Protein 4G9Q (pdb70)

Radius of gyration: 18.49 Å; Cα contacts (8 Å, |Δi|>4): 296; chains: 1; bounding box: 32×48×50 Å

Structure (mmCIF, N/CA/C/O backbone):
data_4G9Q
#
_entry.id   4G9Q
#
_cell.length_a   104.345
_cell.length_b   104.345
_cell.length_c   63.191
_cell.angle_alpha   90.00
_cell.angle_beta   90.00
_cell.angle_gamma   120.00
#
_symmetry.space_group_name_H-M   'H 3'
#
loop_
_entity.id
_entity.type
_entity.pdbx_description
1 polymer '4-carboxymuconolactone decarboxylase'
2 water water
#
loop_
_atom_site.group_PDB
_atom_site.id
_atom_site.type_symbol
_atom_site.label_atom_id
_atom_site.label_alt_id
_atom_site.label_comp_id
_atom_site.label_asym_id
_atom_site.label_entity_id
_atom_site.label_seq_id
_atom_site.pdbx_PDB_ins_code
_atom_site.Cartn_x
_atom_site.Cartn_y
_atom_site.Cartn_z
_atom_site.occupancy
_atom_site.B_iso_or_equiv
_atom_site.auth_seq_id
_atom_site.auth_comp_id
_atom_site.auth_asym_id
_atom_site.auth_atom_id
_atom_site.pdbx_PDB_model_num
ATOM 1 N N . GLN A 1 32 ? 17.677 -21.453 68.333 1.00 33.41 10 GLN A N 1
ATOM 2 C CA . GLN A 1 32 ? 18.556 -20.883 67.265 1.00 33.43 10 GLN A CA 1
ATOM 3 C C . GLN A 1 32 ? 18.478 -19.355 67.218 1.00 33.05 10 GLN A C 1
ATOM 4 O O . GLN A 1 32 ? 19.356 -18.694 66.658 1.00 33.02 10 GLN A O 1
ATOM 10 N N . GLN A 1 33 ? 17.422 -18.808 67.815 1.00 32.66 11 GLN A N 1
ATOM 11 C CA . GLN A 1 33 ? 17.250 -17.365 67.943 1.00 32.39 11 GLN A CA 1
ATOM 12 C C . GLN A 1 33 ? 18.015 -16.849 69.165 1.00 32.17 11 GLN A C 1
ATOM 13 O O . GLN A 1 33 ? 17.867 -17.395 70.264 1.00 32.08 11 GLN A O 1
ATOM 19 N N . PRO A 1 34 ? 18.840 -15.797 68.979 1.00 31.94 12 PRO A N 1
ATOM 20 C CA . PRO A 1 34 ? 19.587 -15.232 70.107 1.00 31.82 12 PRO A CA 1
ATOM 21 C C . PRO A 1 34 ? 18.704 -14.389 71.026 1.00 31.77 12 PRO A C 1
ATOM 22 O O . PRO A 1 34 ? 17.704 -13.826 70.572 1.00 31.46 12 PRO A O 1
ATOM 26 N N . ASN A 1 35 ? 19.082 -14.320 72.304 1.00 31.64 13 ASN A N 1
ATOM 27 C CA . ASN A 1 35 ? 18.405 -13.490 73.314 1.00 31.72 13 ASN A CA 1
ATOM 28 C C . ASN A 1 35 ? 16.881 -13.677 73.375 1.00 31.69 13 ASN A C 1
ATOM 29 O O . ASN A 1 35 ? 16.111 -12.722 73.235 1.00 31.64 13 ASN A O 1
ATOM 34 N N . VAL A 1 36 ? 16.467 -14.922 73.598 1.00 31.73 14 VAL A N 1
ATOM 35 C CA . VAL A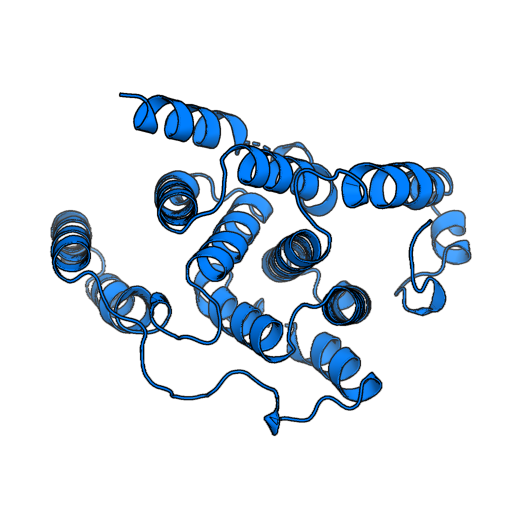 1 36 ? 15.050 -15.290 73.697 1.00 31.81 14 VAL A CA 1
ATOM 36 C C . VAL A 1 36 ? 14.287 -14.464 74.748 1.00 31.67 14 VAL A C 1
ATOM 37 O O . VAL A 1 36 ? 13.134 -14.078 74.525 1.00 31.68 14 VAL A O 1
ATOM 41 N N . GLU A 1 37 ? 14.946 -14.177 75.871 1.00 31.41 15 GLU A N 1
ATOM 42 C CA . GLU A 1 37 ? 14.344 -13.412 76.970 1.00 31.23 15 GLU A CA 1
ATOM 43 C C . GLU A 1 37 ? 14.020 -11.954 76.627 1.00 30.58 15 GLU A C 1
ATOM 44 O O . GLU A 1 37 ? 13.198 -11.326 77.300 1.00 30.68 15 GLU A O 1
ATOM 50 N N . GLY A 1 38 ? 14.664 -11.425 75.587 1.00 29.86 16 GLY A N 1
ATOM 51 C CA . GLY A 1 38 ? 14.455 -10.040 75.159 1.00 28.80 16 GLY A CA 1
ATOM 52 C C . GLY A 1 38 ? 13.258 -9.833 74.245 1.00 28.08 16 GLY A C 1
ATOM 53 O O . GLY A 1 38 ? 12.935 -8.699 73.887 1.00 27.90 16 GLY A O 1
ATOM 54 N N . ARG A 1 39 ? 12.603 -10.930 73.868 1.00 27.26 17 ARG A N 1
ATOM 55 C CA . ARG A 1 39 ? 11.439 -10.890 72.980 1.00 26.37 17 ARG A CA 1
ATOM 56 C C . ARG A 1 39 ? 10.207 -10.324 73.676 1.00 25.75 17 ARG A C 1
ATOM 57 O O . ARG A 1 39 ? 10.030 -10.509 74.884 1.00 25.63 17 ARG A O 1
ATOM 65 N N . ARG A 1 40 ? 9.362 -9.640 72.905 1.00 24.73 18 ARG A N 1
ATOM 66 C CA . ARG A 1 40 ? 8.087 -9.122 73.400 1.00 24.14 18 ARG A CA 1
ATOM 67 C C . ARG A 1 40 ? 7.222 -10.268 73.926 1.00 23.14 18 ARG A C 1
ATOM 68 O O . ARG A 1 40 ? 6.729 -10.217 75.056 1.00 22.92 18 ARG A O 1
ATOM 76 N N . PHE A 1 41 ? 7.052 -11.300 73.098 1.00 21.90 19 PHE A N 1
ATOM 77 C CA . PHE A 1 41 ? 6.333 -12.506 73.496 1.00 20.74 19 PHE A CA 1
ATOM 78 C C . PHE A 1 41 ? 7.288 -13.692 73.587 1.00 20.02 19 PHE A C 1
ATOM 79 O O . PHE A 1 41 ? 8.080 -13.934 72.675 1.00 19.83 19 PHE A O 1
ATOM 87 N N . SER A 1 42 ? 7.201 -14.419 74.697 1.00 19.24 20 SER A N 1
ATOM 88 C CA . SER A 1 42 ? 8.037 -15.588 74.951 1.00 18.56 20 SER A CA 1
ATOM 89 C C . SER A 1 42 ? 7.630 -16.757 74.052 1.00 18.01 20 SER A C 1
ATOM 90 O O . SER A 1 42 ? 6.498 -16.791 73.570 1.00 17.46 20 SER A O 1
ATOM 93 N N . PRO A 1 43 ? 8.549 -17.718 73.825 1.00 17.73 21 PRO A N 1
ATOM 94 C CA . PRO A 1 43 ? 8.180 -18.954 73.131 1.00 17.19 21 PRO A CA 1
ATOM 95 C C . PRO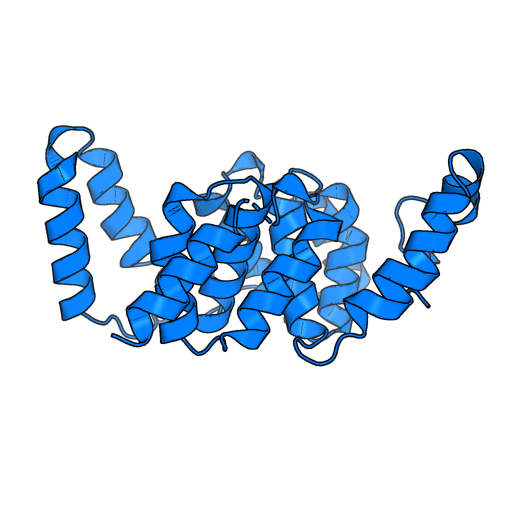 A 1 43 ? 6.925 -19.615 73.713 1.00 16.88 21 PRO A C 1
ATOM 96 O O . PRO A 1 43 ? 6.082 -20.077 72.951 1.00 16.15 21 PRO A O 1
ATOM 100 N N . ASP A 1 44 ? 6.801 -19.639 75.043 1.00 16.47 22 ASP A N 1
ATOM 101 C CA . ASP A 1 44 ? 5.593 -20.151 75.707 1.00 16.18 22 ASP A CA 1
ATOM 102 C C . ASP A 1 44 ? 4.330 -19.423 75.250 1.00 15.04 22 ASP A C 1
ATOM 103 O O . ASP A 1 44 ? 3.304 -20.052 74.977 1.00 14.53 22 ASP A O 1
ATOM 108 N N . GLN A 1 45 ? 4.413 -18.097 75.175 1.00 14.03 23 GLN A N 1
ATOM 109 C CA . GLN A 1 45 ? 3.282 -17.274 74.753 1.00 13.26 23 GLN A CA 1
ATOM 110 C C . GLN A 1 45 ? 2.909 -17.536 73.294 1.00 12.36 23 GLN A C 1
ATOM 111 O O . GLN A 1 45 ? 1.732 -17.667 72.966 1.00 11.80 23 GLN A O 1
ATOM 117 N N . VAL A 1 46 ? 3.913 -17.620 72.424 1.00 11.47 24 VAL A N 1
ATOM 118 C CA . VAL A 1 46 ? 3.658 -17.909 71.009 1.00 10.89 24 VAL A CA 1
ATOM 119 C C . VAL A 1 46 ? 3.020 -19.290 70.866 1.00 10.74 24 VAL A C 1
ATOM 120 O O . VAL A 1 46 ? 2.085 -19.474 70.089 1.00 10.51 24 VAL A O 1
ATOM 124 N N . ARG A 1 47 ? 3.522 -20.250 71.637 1.00 10.84 25 ARG A N 1
ATOM 125 C CA . ARG A 1 47 ? 2.979 -21.609 71.614 1.00 11.24 25 ARG A CA 1
ATOM 126 C C . ARG A 1 47 ? 1.549 -21.706 72.154 1.00 11.07 25 ARG A C 1
ATOM 127 O O . ARG A 1 47 ? 0.851 -22.686 71.880 1.00 11.48 25 ARG A O 1
ATOM 135 N N . SER A 1 48 ? 1.108 -20.698 72.908 1.00 10.75 26 SER A N 1
ATOM 136 C CA . SER A 1 48 ? -0.267 -20.676 73.422 1.00 10.75 26 SER A CA 1
ATOM 137 C C . SER A 1 48 ? -1.285 -20.320 72.337 1.00 10.29 26 SER A C 1
ATOM 138 O O . SER A 1 48 ? -2.495 -20.432 72.547 1.00 10.46 26 SER A O 1
ATOM 141 N N . VAL A 1 49 ? -0.788 -19.894 71.176 1.00 9.88 27 VAL A N 1
ATOM 142 C CA . VAL A 1 49 ? -1.652 -19.488 70.068 1.00 9.67 27 VAL A CA 1
ATOM 143 C C . VAL A 1 49 ? -1.328 -20.256 68.782 1.00 9.38 27 VAL A C 1
ATOM 144 O O . VAL A 1 49 ? -2.231 -20.661 68.048 1.00 9.10 27 VAL A O 1
ATOM 148 N N . ALA A 1 50 ? -0.038 -20.451 68.521 1.00 8.60 28 ALA A N 1
ATOM 149 C CA . ALA A 1 50 ? 0.416 -21.034 67.256 1.00 8.53 28 ALA A CA 1
ATOM 150 C C . ALA A 1 50 ? 1.792 -21.682 67.406 1.00 8.37 28 ALA A C 1
ATOM 151 O O . ALA A 1 50 ? 2.818 -21.078 67.062 1.00 8.38 28 ALA A O 1
ATOM 153 N N . PRO A 1 51 ? 1.828 -22.916 67.939 1.00 8.29 29 PRO A N 1
ATOM 154 C CA . PRO A 1 51 ? 3.118 -23.586 68.121 1.00 8.39 29 PRO A CA 1
ATOM 155 C C . PRO A 1 51 ? 3.884 -23.789 66.809 1.00 8.08 29 PRO A C 1
ATOM 156 O O . PRO A 1 51 ? 5.117 -23.773 66.812 1.00 8.19 29 PRO A O 1
ATOM 160 N N . ALA A 1 52 ? 3.169 -23.945 65.694 1.00 8.17 30 ALA A N 1
ATOM 161 C CA . ALA A 1 52 ? 3.825 -24.062 64.390 1.00 7.86 30 ALA A CA 1
ATOM 162 C C . ALA A 1 52 ? 4.604 -22.794 64.047 1.00 8.02 30 ALA A C 1
ATOM 163 O O . ALA A 1 52 ? 5.684 -22.862 63.460 1.00 8.19 30 ALA A O 1
ATOM 165 N N . LEU A 1 53 ? 4.065 -21.638 64.430 1.00 8.11 31 LEU A N 1
ATOM 166 C CA . LEU A 1 53 ? 4.748 -20.370 64.170 1.00 8.56 31 LEU A CA 1
ATOM 167 C C . LEU A 1 53 ? 6.064 -20.287 64.947 1.00 8.53 31 LEU A C 1
ATOM 168 O O . LEU A 1 53 ? 7.083 -19.846 64.410 1.00 8.71 31 LEU A O 1
ATOM 173 N N . GLU A 1 54 ? 6.040 -20.718 66.207 1.00 8.43 32 GLU A N 1
ATOM 174 C CA . GLU A 1 54 ? 7.258 -20.710 67.023 1.00 8.54 32 GLU A CA 1
ATOM 175 C C . GLU A 1 54 ? 8.328 -21.604 66.417 1.00 8.44 32 GLU A C 1
ATOM 176 O O . GLU A 1 54 ? 9.492 -21.210 66.321 1.00 8.05 32 GLU A O 1
ATOM 182 N N . GLN A 1 55 ? 7.924 -22.801 65.994 1.00 8.87 33 GLN A N 1
ATOM 183 C CA . GLN A 1 55 ? 8.842 -23.735 65.344 1.00 9.14 33 GLN A CA 1
ATOM 184 C C . GLN A 1 5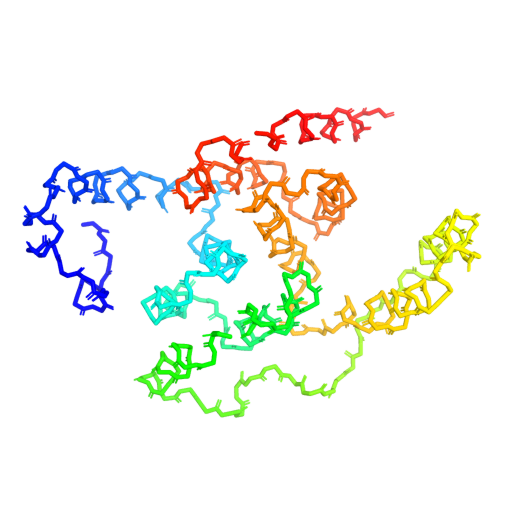5 ? 9.447 -23.135 64.075 1.00 8.78 33 GLN A C 1
ATOM 185 O O . GLN A 1 55 ? 10.665 -23.206 63.863 1.00 8.87 33 GLN A O 1
ATOM 191 N N . TYR A 1 56 ? 8.596 -22.541 63.240 1.00 8.30 34 TYR A N 1
ATOM 192 C CA . TYR A 1 56 ? 9.053 -21.896 62.008 1.00 8.22 34 TYR A CA 1
ATOM 193 C C . TYR A 1 56 ? 10.013 -20.738 62.290 1.00 8.04 34 TYR A C 1
ATOM 194 O O . TYR A 1 56 ? 10.993 -20.546 61.565 1.00 7.94 34 TYR A O 1
ATOM 203 N N . THR A 1 57 ? 9.735 -19.974 63.344 1.00 8.09 35 THR A N 1
ATOM 204 C CA . THR A 1 57 ? 10.607 -18.861 63.734 1.00 8.29 35 THR A CA 1
ATOM 205 C C . THR A 1 57 ? 12.015 -19.381 64.016 1.00 8.72 35 THR A C 1
ATOM 206 O O . THR A 1 57 ? 13.008 -18.856 63.492 1.00 8.33 35 THR A O 1
ATOM 210 N N . GLN A 1 58 ? 12.086 -20.435 64.822 1.00 9.20 36 GLN A N 1
ATOM 211 C CA . GLN A 1 58 ? 13.361 -21.028 65.197 1.00 10.20 36 GLN A CA 1
ATOM 212 C C . GLN A 1 58 ? 14.067 -21.690 64.017 1.00 10.39 36 GLN A C 1
ATOM 213 O O . GLN A 1 58 ? 15.221 -21.372 63.723 1.00 10.74 36 GLN A O 1
ATOM 219 N N . GLN A 1 59 ? 13.369 -22.589 63.329 1.00 10.37 37 GLN A N 1
ATOM 220 C CA . GLN A 1 59 ? 14.008 -23.414 62.307 1.00 10.92 37 GLN A CA 1
ATOM 221 C C . GLN A 1 59 ? 14.207 -22.733 60.957 1.00 10.55 37 GLN A C 1
ATOM 222 O O . GLN A 1 59 ? 15.221 -22.962 60.296 1.00 11.01 37 GLN A O 1
ATOM 228 N N . ARG A 1 60 ? 13.236 -21.923 60.544 1.00 9.83 38 ARG A N 1
ATOM 229 C CA . ARG A 1 60 ? 13.277 -21.287 59.228 1.00 9.33 38 ARG A CA 1
ATOM 230 C C . ARG A 1 60 ? 13.815 -19.864 59.282 1.00 9.23 38 ARG A C 1
ATOM 231 O O . ARG A 1 60 ? 14.798 -19.547 58.613 1.00 9.46 38 ARG A O 1
ATOM 239 N N . LEU A 1 61 ? 13.175 -19.006 60.072 1.00 9.05 39 LEU A N 1
ATOM 240 C CA . LEU A 1 61 ? 13.569 -17.600 60.108 1.00 9.21 39 LEU A CA 1
ATOM 241 C C . LEU A 1 61 ? 14.981 -17.438 60.666 1.00 9.80 39 LEU A C 1
ATOM 242 O O . LEU A 1 61 ? 15.873 -16.933 59.984 1.00 9.81 39 LEU A O 1
ATOM 247 N N . TYR A 1 62 ? 15.193 -17.903 61.891 1.00 10.39 40 TYR A N 1
ATOM 248 C CA . TYR A 1 62 ? 16.507 -17.777 62.502 1.00 11.55 40 TYR A CA 1
ATOM 249 C C . TYR A 1 62 ? 17.499 -18.851 62.075 1.00 11.65 40 TYR A C 1
ATOM 250 O O . TYR A 1 62 ? 18.689 -18.567 61.916 1.00 12.30 40 TYR A O 1
ATOM 259 N N . GLY A 1 63 ? 17.003 -20.065 61.854 1.00 11.65 41 GLY A N 1
ATOM 260 C CA . GLY A 1 63 ? 17.859 -21.208 61.543 1.00 11.87 41 GLY A CA 1
ATOM 261 C C . GLY A 1 63 ? 18.306 -21.287 60.096 1.00 12.00 41 GLY A C 1
ATOM 262 O O . GLY A 1 63 ? 19.296 -21.961 59.779 1.00 12.60 41 GLY A O 1
ATOM 263 N N . ASP A 1 64 ? 17.578 -20.609 59.211 1.00 11.43 42 ASP A N 1
ATOM 264 C CA . ASP A 1 64 ? 17.879 -20.659 57.783 1.00 11.13 42 ASP A CA 1
ATOM 265 C C . ASP A 1 64 ? 18.068 -19.271 57.172 1.00 10.53 42 ASP A C 1
ATOM 266 O O . ASP A 1 64 ? 19.171 -18.935 56.736 1.00 10.03 42 ASP A O 1
ATOM 271 N N . VAL A 1 65 ? 17.010 -18.460 57.147 1.00 9.79 43 VAL A N 1
ATOM 272 C CA . VAL A 1 65 ? 17.077 -17.144 56.490 1.00 9.23 43 VAL A CA 1
ATOM 273 C C . VAL A 1 65 ? 18.229 -16.292 57.032 1.00 9.21 43 VAL A C 1
ATOM 274 O O . VAL A 1 65 ? 19.066 -15.805 56.259 1.00 8.93 43 VAL A O 1
ATOM 278 N N . TRP A 1 66 ? 18.270 -16.131 58.353 1.00 9.04 44 TRP A N 1
ATOM 279 C CA . TRP A 1 66 ? 19.291 -15.310 59.005 1.00 9.31 44 TRP A CA 1
ATOM 280 C C . TRP A 1 66 ? 20.696 -15.881 58.836 1.00 10.01 44 TRP A C 1
ATOM 281 O O . TRP A 1 66 ? 21.679 -15.162 59.010 1.00 10.45 44 TRP A O 1
ATOM 292 N N . GLN A 1 67 ? 20.774 -17.162 58.477 1.00 10.61 45 GLN A N 1
ATOM 293 C CA . GLN A 1 67 ? 22.051 -17.860 58.308 1.00 11.44 45 GLN A CA 1
ATOM 294 C C . GLN A 1 67 ? 22.568 -17.874 56.870 1.00 11.28 45 GLN A C 1
ATOM 295 O O . GLN A 1 67 ? 23.674 -18.371 56.615 1.00 11.03 45 GLN A O 1
ATOM 301 N N . ARG A 1 68 ? 21.784 -17.327 55.936 1.00 10.83 46 ARG A N 1
ATOM 302 C CA . ARG A 1 68 ? 22.185 -17.276 54.529 1.00 11.04 46 ARG A CA 1
ATOM 303 C C . ARG A 1 68 ? 23.372 -16.327 54.372 1.00 11.02 46 ARG A C 1
ATOM 304 O O . ARG A 1 68 ? 23.261 -15.141 54.677 1.00 11.06 46 ARG A O 1
ATOM 312 N N . PRO A 1 69 ? 24.519 -16.857 53.910 1.00 10.93 47 PRO A N 1
ATOM 313 C CA . PRO A 1 69 ? 25.775 -16.101 53.986 1.00 10.77 47 PRO A CA 1
ATOM 314 C C . PRO A 1 69 ? 25.938 -14.961 52.975 1.00 10.24 47 PRO A C 1
ATOM 315 O O . PRO A 1 69 ? 26.856 -14.150 53.129 1.00 10.18 47 PRO A O 1
ATOM 319 N N . GLY A 1 70 ? 25.065 -14.900 51.966 1.00 9.54 48 GLY A N 1
ATOM 320 C CA . GLY A 1 70 ? 25.134 -13.864 50.930 1.00 9.01 48 GLY A CA 1
ATOM 321 C C . GLY A 1 70 ? 24.951 -12.448 51.449 1.00 8.68 48 GLY A C 1
ATOM 322 O O . GLY A 1 70 ? 25.381 -11.482 50.821 1.00 8.78 48 GLY A O 1
ATOM 323 N N . LEU A 1 71 ? 24.299 -12.333 52.598 1.00 7.90 49 LEU A N 1
ATOM 324 C CA . LEU A 1 71 ? 24.109 -11.055 53.264 1.00 7.55 49 LEU A CA 1
ATOM 325 C C . LEU A 1 71 ? 24.385 -11.286 54.740 1.00 7.47 49 LEU A C 1
ATOM 326 O O . LEU A 1 71 ? 23.806 -12.193 55.350 1.00 7.09 49 LEU A O 1
ATOM 331 N N . ASN A 1 72 ? 25.279 -10.482 55.309 1.00 7.45 50 ASN A N 1
ATOM 332 C CA . ASN A 1 72 ? 25.744 -10.721 56.675 1.00 8.04 50 ASN A CA 1
ATOM 333 C C . ASN A 1 72 ? 24.747 -10.255 57.733 1.00 8.07 50 ASN A C 1
ATOM 334 O O . ASN A 1 72 ? 23.759 -9.591 57.404 1.00 8.06 50 ASN A O 1
ATOM 339 N N . ARG A 1 73 ? 24.993 -10.616 58.991 1.00 8.41 51 ARG A N 1
ATOM 340 C CA . ARG A 1 73 ? 24.033 -10.330 60.063 1.00 8.99 51 ARG A CA 1
ATOM 341 C C . ARG A 1 73 ? 23.869 -8.833 60.316 1.00 8.38 51 ARG A C 1
ATOM 342 O O . ARG A 1 73 ? 22.776 -8.375 60.641 1.00 7.85 51 ARG A O 1
ATOM 350 N N . ARG A 1 74 ? 24.963 -8.087 60.176 1.00 8.19 52 ARG A N 1
ATOM 351 C CA . ARG A 1 74 ? 24.940 -6.633 60.326 1.00 7.90 52 ARG A CA 1
ATOM 352 C C . ARG A 1 74 ? 23.972 -6.002 59.321 1.00 7.74 52 ARG A C 1
ATOM 353 O O . ARG A 1 74 ? 23.111 -5.198 59.699 1.00 7.46 52 ARG A O 1
ATOM 361 N N . ASP A 1 75 ? 24.109 -6.375 58.049 1.00 7.26 53 ASP A N 1
ATOM 362 C CA . ASP A 1 75 ? 23.246 -5.831 57.001 1.00 7.45 53 ASP A CA 1
ATOM 363 C C . ASP A 1 75 ? 21.807 -6.294 57.180 1.00 7.01 53 ASP A C 1
ATOM 364 O O . ASP A 1 75 ? 20.881 -5.517 56.968 1.00 6.75 53 ASP A O 1
ATOM 369 N N . ARG A 1 76 ? 21.624 -7.555 57.569 1.00 6.79 54 ARG A N 1
ATOM 370 C CA . ARG A 1 76 ? 20.276 -8.068 57.850 1.00 6.50 54 ARG A CA 1
ATOM 371 C C . ARG A 1 76 ? 19.601 -7.294 58.984 1.00 6.60 54 ARG A C 1
ATOM 372 O O . ARG A 1 76 ? 18.396 -7.038 58.939 1.00 6.68 54 ARG A O 1
ATOM 380 N N . SER A 1 77 ? 20.381 -6.912 59.992 1.00 6.59 55 SER A N 1
ATOM 381 C CA . SER A 1 77 ? 19.850 -6.095 61.083 1.00 6.70 55 SER A CA 1
ATOM 382 C C . SER A 1 77 ? 19.366 -4.725 60.592 1.00 6.70 55 SER A C 1
ATOM 383 O O . SER A 1 77 ? 18.290 -4.275 60.986 1.00 6.42 55 SER A O 1
ATOM 386 N N . LEU A 1 78 ? 20.145 -4.076 59.725 1.00 6.75 56 LEU A N 1
ATOM 387 C CA . LEU A 1 78 ? 19.730 -2.801 59.134 1.00 7.08 56 LEU A CA 1
ATOM 388 C C . LEU A 1 78 ? 18.448 -2.941 58.316 1.00 6.98 56 LEU A C 1
ATOM 389 O O . LEU A 1 78 ? 17.544 -2.111 58.421 1.00 7.30 56 LEU A O 1
ATOM 394 N N . VAL A 1 79 ? 18.379 -3.997 57.508 1.00 6.31 57 VAL A N 1
ATOM 395 C CA . VAL A 1 79 ? 17.196 -4.289 56.692 1.00 6.13 57 VAL A CA 1
ATOM 396 C C . VAL A 1 79 ? 15.963 -4.526 57.569 1.00 6.25 57 VAL A C 1
ATOM 397 O O . VAL A 1 79 ? 14.866 -4.035 57.271 1.00 6.33 57 VAL A O 1
ATOM 401 N N . THR A 1 80 ? 16.158 -5.273 58.651 1.00 5.72 58 THR A N 1
ATOM 402 C CA . THR A 1 80 ? 15.065 -5.619 59.560 1.00 6.05 58 THR A CA 1
ATOM 403 C C . THR A 1 80 ? 14.555 -4.382 60.304 1.00 6.03 58 THR A C 1
ATOM 404 O O . THR A 1 80 ? 13.342 -4.159 60.383 1.00 5.70 58 THR A O 1
ATOM 408 N N . ILE A 1 81 ? 15.478 -3.575 60.832 1.00 6.31 59 ILE A N 1
ATOM 409 C CA . ILE A 1 81 ? 15.085 -2.332 61.504 1.00 6.57 59 ILE A CA 1
ATOM 410 C C . ILE A 1 81 ? 14.286 -1.434 60.554 1.00 6.50 59 ILE A C 1
ATOM 411 O O . ILE A 1 81 ? 13.222 -0.917 60.922 1.00 6.16 59 ILE A O 1
ATOM 416 N N . ALA A 1 82 ? 14.780 -1.276 59.329 1.00 6.19 60 ALA A N 1
ATOM 417 C CA . ALA A 1 82 ? 14.089 -0.453 58.331 1.00 5.97 60 ALA A CA 1
ATOM 418 C C . ALA A 1 82 ? 12.672 -0.971 58.065 1.00 5.85 60 ALA A C 1
ATOM 419 O O . ALA A 1 82 ? 11.716 -0.188 58.025 1.00 6.29 60 ALA A O 1
ATOM 421 N N . ALA A 1 83 ? 12.531 -2.291 57.923 1.00 5.84 61 ALA A N 1
ATOM 422 C CA . ALA A 1 83 ? 11.218 -2.909 57.698 1.00 5.92 61 ALA A CA 1
ATOM 423 C C . ALA A 1 83 ? 10.244 -2.653 58.855 1.00 6.14 61 ALA A C 1
ATOM 424 O O . ALA A 1 83 ? 9.083 -2.268 58.633 1.00 6.06 61 ALA A O 1
ATOM 426 N N . LEU A 1 84 ? 10.720 -2.860 60.084 1.00 6.11 62 LEU A N 1
ATOM 427 C CA . LEU A 1 84 ? 9.893 -2.670 61.281 1.00 6.49 62 LEU A CA 1
ATOM 428 C C . LEU A 1 84 ? 9.451 -1.223 61.430 1.00 6.45 62 LEU A C 1
ATOM 429 O O . LEU A 1 84 ? 8.299 -0.957 61.774 1.00 6.62 62 LEU A O 1
ATOM 434 N N . ILE A 1 85 ? 10.364 -0.289 61.164 1.00 6.15 63 ILE A N 1
ATOM 435 C CA . ILE A 1 85 ? 10.024 1.137 61.198 1.00 6.12 63 ILE A CA 1
ATOM 436 C C . ILE A 1 85 ? 8.963 1.462 60.146 1.00 6.29 63 ILE A C 1
ATOM 437 O O . ILE A 1 85 ? 7.921 2.037 60.473 1.00 5.65 63 ILE A O 1
ATOM 442 N N . ALA A 1 86 ? 9.225 1.071 58.898 1.00 6.22 64 ALA A N 1
ATOM 443 C CA . ALA A 1 86 ? 8.330 1.392 57.781 1.00 6.92 64 ALA A CA 1
ATOM 444 C C . ALA A 1 86 ? 6.923 0.815 57.964 1.00 7.49 64 ALA A C 1
ATOM 445 O O . ALA A 1 86 ? 5.928 1.443 57.578 1.00 7.88 64 ALA A O 1
ATOM 447 N N . ARG A 1 87 ? 6.847 -0.369 58.566 1.00 8.10 65 ARG A N 1
ATOM 448 C CA . ARG A 1 87 ? 5.581 -1.096 58.697 1.00 9.03 65 ARG A CA 1
ATOM 449 C C . ARG A 1 87 ? 4.829 -0.820 59.996 1.00 9.50 65 ARG A C 1
ATOM 450 O O . ARG A 1 87 ? 3.804 -1.453 60.272 1.00 10.27 65 ARG A O 1
ATOM 458 N N . GLY A 1 88 ? 5.333 0.125 60.784 1.00 9.82 66 GLY A N 1
ATOM 459 C CA . GLY A 1 88 ? 4.689 0.501 62.045 1.00 10.52 66 GLY A CA 1
ATOM 460 C C . GLY A 1 88 ? 4.683 -0.631 63.055 1.00 10.66 66 GLY A C 1
ATOM 461 O O . GLY A 1 88 ? 3.694 -0.848 63.759 1.00 10.96 66 GLY A O 1
ATOM 462 N N . GLU A 1 89 ? 5.793 -1.354 63.116 1.00 10.73 67 GLU A N 1
ATOM 463 C CA . GLU A 1 89 ? 5.959 -2.441 64.067 1.00 11.63 67 GLU A CA 1
ATOM 464 C C . GLU A 1 89 ? 7.044 -2.067 65.077 1.00 12.33 67 GLU A C 1
ATOM 465 O O . GLU A 1 89 ? 7.864 -2.895 65.472 1.00 12.70 67 GLU A O 1
ATOM 471 N N . ALA A 1 90 ? 7.023 -0.8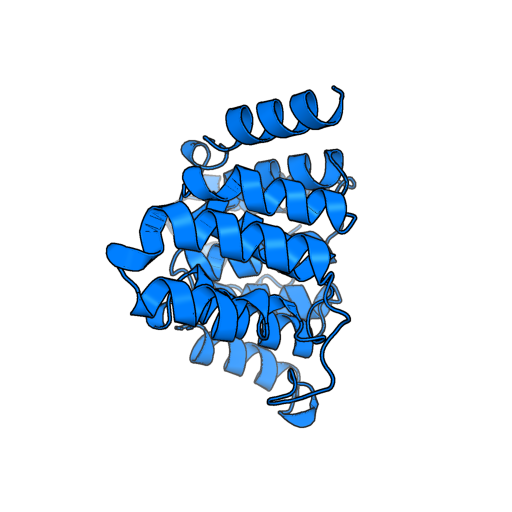06 65.500 1.00 13.17 68 ALA A N 1
ATOM 472 C CA . ALA A 1 90 ? 8.028 -0.271 66.425 1.00 14.05 68 ALA A CA 1
ATOM 473 C C . ALA A 1 90 ? 8.237 -1.044 67.740 1.00 14.58 68 ALA A C 1
ATOM 474 O O . ALA A 1 90 ? 9.366 -1.105 68.208 1.00 14.87 68 ALA A O 1
ATOM 476 N N . PRO A 1 91 ? 7.173 -1.637 68.334 1.00 15.07 69 PRO A N 1
ATOM 477 C CA . PRO A 1 91 ? 7.389 -2.417 69.569 1.00 15.29 69 PRO A CA 1
ATOM 478 C C . PRO A 1 91 ? 8.457 -3.513 69.470 1.00 15.15 69 PRO A C 1
ATOM 479 O O . PRO A 1 91 ? 9.190 -3.746 70.443 1.00 16.00 69 PRO A O 1
ATOM 483 N N . ALA A 1 92 ? 8.539 -4.166 68.311 1.00 14.25 70 ALA A N 1
ATOM 484 C CA . ALA A 1 92 ? 9.530 -5.215 68.050 1.00 13.59 70 ALA A CA 1
ATOM 485 C C . ALA A 1 92 ? 10.966 -4.681 68.059 1.00 13.15 70 ALA A C 1
ATOM 486 O O . ALA A 1 92 ? 11.925 -5.456 68.129 1.00 12.52 70 ALA A O 1
ATOM 488 N N . LEU A 1 93 ? 11.099 -3.355 67.989 1.00 12.77 71 LEU A N 1
ATOM 489 C CA . LEU A 1 93 ? 12.394 -2.694 67.871 1.00 12.86 71 LEU A CA 1
ATOM 490 C C . LEU A 1 93 ? 13.287 -2.811 69.092 1.00 12.36 71 LEU A C 1
ATOM 491 O O . LEU A 1 93 ? 14.499 -2.770 68.956 1.00 12.87 71 LEU A O 1
ATOM 496 N N . THR A 1 94 ? 12.706 -2.936 70.280 1.00 12.13 72 THR A N 1
ATOM 497 C CA . THR A 1 94 ? 13.527 -3.098 71.479 1.00 12.06 72 THR A CA 1
ATOM 498 C C . THR A 1 94 ? 14.422 -4.329 71.307 1.00 11.87 72 THR A C 1
ATOM 499 O O . THR A 1 94 ? 15.643 -4.254 71.492 1.00 12.63 72 THR A O 1
ATOM 503 N N . TYR A 1 95 ? 13.816 -5.445 70.916 1.00 10.83 73 TYR A N 1
ATOM 504 C CA . TYR A 1 95 ? 14.564 -6.664 70.653 1.00 10.30 73 TYR A CA 1
ATOM 505 C C . TYR A 1 95 ? 15.472 -6.508 69.434 1.00 9.91 73 TYR A C 1
ATOM 506 O O . TYR A 1 95 ? 16.663 -6.820 69.496 1.00 9.43 73 TYR A O 1
ATOM 515 N N . TYR A 1 96 ? 14.914 -6.013 68.330 1.00 9.53 74 TYR A N 1
ATOM 516 C CA . TYR A 1 96 ? 15.670 -5.973 67.080 1.00 9.19 74 TYR A CA 1
ATOM 517 C C . TYR A 1 96 ? 16.789 -4.938 67.044 1.00 9.15 74 TYR A C 1
ATOM 518 O O . TYR A 1 96 ? 17.813 -5.169 66.405 1.00 8.98 74 TYR A O 1
ATOM 527 N N . ALA A 1 97 ? 16.608 -3.821 67.749 1.00 9.34 75 ALA A N 1
ATOM 528 C CA . ALA A 1 97 ? 17.675 -2.821 67.864 1.00 9.42 75 ALA A CA 1
ATOM 529 C C . ALA A 1 97 ? 18.811 -3.354 68.726 1.00 9.58 75 ALA A C 1
ATOM 530 O O . ALA A 1 97 ? 19.980 -3.141 68.409 1.00 9.27 75 ALA A O 1
ATOM 532 N N . ASP A 1 98 ? 18.467 -4.063 69.803 1.00 9.63 76 ASP A N 1
ATOM 533 C CA . ASP A 1 98 ? 19.474 -4.715 70.640 1.00 10.11 76 ASP A CA 1
ATOM 534 C C . ASP A 1 98 ? 20.278 -5.718 69.814 1.00 10.01 76 ASP A C 1
ATOM 535 O O . ASP A 1 98 ? 21.506 -5.743 69.879 1.00 9.89 76 ASP A O 1
ATOM 540 N N . GLN A 1 99 ? 19.574 -6.541 69.039 1.00 10.26 77 GLN A N 1
ATOM 541 C CA . GLN A 1 99 ? 20.227 -7.515 68.168 1.00 10.57 77 GLN A CA 1
ATOM 542 C C . GLN A 1 99 ? 21.124 -6.831 67.147 1.00 10.11 77 GLN A C 1
ATOM 543 O O . GLN A 1 99 ? 22.212 -7.322 66.850 1.00 10.49 77 GLN A O 1
ATOM 549 N N . ALA A 1 100 ? 20.672 -5.696 66.611 1.00 9.95 78 ALA A N 1
ATOM 550 C CA . ALA A 1 100 ? 21.472 -4.948 65.639 1.00 9.48 78 ALA A CA 1
ATOM 551 C C . ALA A 1 100 ? 22.804 -4.505 66.244 1.00 9.44 78 ALA A C 1
ATOM 552 O O . ALA A 1 100 ? 23.860 -4.650 65.624 1.00 9.41 78 ALA A O 1
ATOM 554 N N . LEU A 1 101 ? 22.742 -3.979 67.465 1.00 9.76 79 LEU A N 1
ATOM 555 C CA . LEU A 1 101 ? 23.940 -3.561 68.194 1.00 10.23 79 LEU A CA 1
ATOM 556 C C . LEU A 1 101 ? 24.886 -4.742 68.423 1.00 10.75 79 LEU A C 1
ATOM 557 O O . LEU A 1 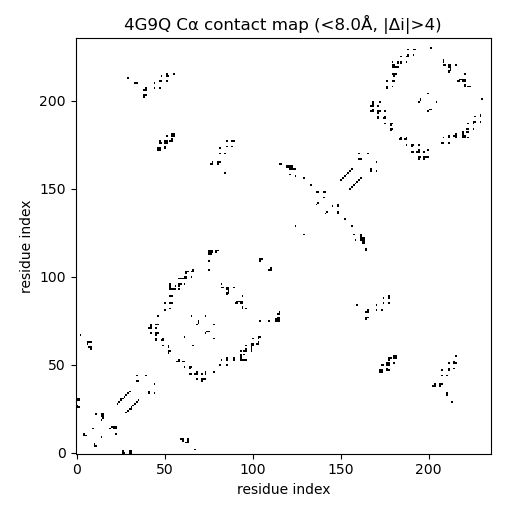101 ? 26.097 -4.625 68.217 1.00 10.60 79 LEU A O 1
ATOM 562 N N . GLU A 1 102 ? 24.321 -5.881 68.823 1.00 11.35 80 GLU A N 1
ATOM 563 C CA . GLU A 1 102 ? 25.091 -7.122 68.977 1.00 12.42 80 GLU A CA 1
ATOM 564 C C . GLU A 1 102 ? 25.738 -7.545 67.648 1.00 12.44 80 GLU A C 1
ATOM 565 O O . GLU A 1 102 ? 26.874 -8.031 67.627 1.00 12.36 80 GLU A O 1
ATOM 571 N N . ASN A 1 103 ? 25.018 -7.325 66.546 1.00 12.15 81 ASN A N 1
ATOM 572 C CA . ASN A 1 103 ? 25.498 -7.666 65.205 1.00 12.25 81 ASN A CA 1
ATOM 573 C C . ASN A 1 103 ? 26.474 -6.659 64.591 1.00 12.01 81 ASN A C 1
ATOM 574 O O . ASN A 1 103 ? 26.950 -6.852 63.466 1.00 12.29 81 ASN A O 1
ATOM 579 N N . GLY A 1 104 ? 26.759 -5.589 65.324 1.00 11.65 82 GLY A N 1
ATOM 580 C CA . GLY A 1 104 ? 27.787 -4.638 64.919 1.00 11.42 82 GLY A CA 1
ATOM 581 C C . GLY A 1 104 ? 27.296 -3.392 64.210 1.00 10.74 82 GLY A C 1
ATOM 582 O O . GLY A 1 104 ? 28.104 -2.624 63.685 1.00 10.70 82 GLY A O 1
ATOM 583 N N . VAL A 1 105 ? 25.979 -3.192 64.178 1.00 10.08 83 VAL A N 1
ATOM 584 C CA . VAL A 1 105 ? 25.422 -1.910 63.741 1.00 9.23 83 VAL A CA 1
ATOM 585 C C . VAL A 1 105 ? 25.739 -0.897 64.840 1.00 9.18 83 VAL A C 1
ATOM 586 O O . VAL A 1 105 ? 25.511 -1.167 66.022 1.00 9.00 83 VAL A O 1
ATOM 590 N N . LYS A 1 106 ? 26.294 0.248 64.451 1.00 8.74 84 LYS A N 1
ATOM 591 C CA . LYS A 1 106 ? 26.646 1.294 65.409 1.00 8.61 84 LYS A CA 1
ATOM 592 C C . LYS A 1 106 ? 25.396 2.014 65.908 1.00 7.99 84 LYS A C 1
ATOM 593 O O . LYS A 1 106 ? 24.434 2.169 65.151 1.00 7.67 84 LYS A O 1
ATOM 599 N N . PRO A 1 107 ? 25.406 2.473 67.177 1.00 7.73 85 PRO A N 1
ATOM 600 C CA . PRO A 1 107 ? 24.301 3.307 67.654 1.00 7.44 85 PRO A CA 1
ATOM 601 C C . PRO A 1 107 ? 24.003 4.474 66.705 1.00 7.22 85 PRO A C 1
ATOM 602 O O . PRO A 1 107 ? 22.833 4.789 66.460 1.00 7.02 85 PRO A O 1
ATOM 606 N N . SER A 1 108 ? 25.054 5.084 66.160 1.00 7.08 86 SER A N 1
ATOM 607 C CA . SER A 1 108 ? 24.904 6.233 65.261 1.00 7.14 86 SER A CA 1
ATOM 608 C C . SER A 1 108 ? 24.187 5.850 63.964 1.00 7.03 86 SER A C 1
ATOM 609 O O . SER A 1 108 ? 23.471 6.667 63.381 1.00 7.26 86 SER A O 1
ATOM 612 N N . GLU A 1 109 ? 24.377 4.607 63.526 1.00 6.61 87 GLU A N 1
ATOM 613 C CA . GLU A 1 109 ? 23.723 4.100 62.313 1.00 6.98 87 GLU A CA 1
ATOM 614 C C . GLU A 1 109 ? 22.226 3.847 62.540 1.00 6.49 87 GLU A C 1
ATOM 615 O O . GLU A 1 109 ? 21.401 4.137 61.668 1.00 6.52 87 GLU A O 1
ATOM 621 N N . ILE A 1 110 ? 21.882 3.331 63.719 1.00 6.55 88 ILE A N 1
ATOM 622 C CA . ILE A 1 110 ? 20.480 3.162 64.108 1.00 6.33 88 ILE A CA 1
ATOM 623 C C . ILE A 1 110 ? 19.829 4.539 64.221 1.00 6.56 88 ILE A C 1
ATOM 624 O O . ILE A 1 110 ? 18.746 4.768 63.682 1.00 5.88 88 ILE A O 1
ATOM 629 N N . SER A 1 111 ? 20.516 5.449 64.909 1.00 6.34 89 SER A N 1
ATOM 630 C CA . SER A 1 111 ? 20.086 6.837 65.044 1.00 6.64 89 SER A CA 1
ATOM 631 C C . SER A 1 111 ? 19.783 7.457 63.680 1.00 6.50 89 SER A C 1
ATOM 632 O O . SER A 1 111 ? 18.719 8.074 63.478 1.00 6.64 89 SER A O 1
ATOM 635 N N . GLU A 1 112 ? 20.708 7.278 62.738 1.00 5.98 90 GLU A N 1
ATOM 636 C CA . GLU A 1 112 ? 20.557 7.867 61.406 1.00 6.13 90 GLU A CA 1
ATOM 637 C C . GLU A 1 112 ? 19.462 7.190 60.583 1.00 5.99 90 GLU A C 1
ATOM 638 O O . GLU A 1 112 ? 18.796 7.846 59.782 1.00 5.86 90 GLU A O 1
ATOM 644 N N . THR A 1 113 ? 19.260 5.889 60.794 1.00 5.73 91 THR A N 1
ATOM 645 C CA . THR A 1 113 ? 18.195 5.168 60.088 1.00 5.81 91 THR A CA 1
ATOM 646 C C . THR A 1 113 ? 16.827 5.749 60.446 1.00 5.94 91 THR A C 1
ATOM 647 O O . THR A 1 113 ? 15.976 5.954 59.572 1.00 5.96 91 THR A O 1
ATOM 651 N N . ILE A 1 114 ? 16.638 6.023 61.730 1.00 5.91 92 ILE A N 1
ATOM 652 C CA . ILE A 1 114 ? 15.411 6.644 62.228 1.00 5.99 92 ILE A CA 1
ATOM 653 C C . ILE A 1 114 ? 15.182 8.011 61.564 1.00 5.95 92 ILE A C 1
ATOM 654 O O . ILE A 1 114 ? 14.097 8.283 61.055 1.00 5.28 92 ILE A O 1
ATOM 659 N N . THR A 1 115 ? 16.216 8.850 61.538 1.00 5.85 93 THR A N 1
ATOM 660 C CA . THR A 1 115 ? 16.101 10.171 60.919 1.00 6.26 93 THR A CA 1
ATOM 661 C C . THR A 1 115 ? 15.813 10.079 59.424 1.00 5.95 93 THR A C 1
ATOM 662 O O . THR A 1 115 ? 14.972 10.817 58.896 1.00 6.31 93 THR A O 1
ATOM 666 N N . HIS A 1 116 ? 16.513 9.171 58.748 1.00 5.52 94 HIS A N 1
ATOM 667 C CA . HIS A 1 116 ? 16.317 8.961 57.328 1.00 5.23 94 HIS A CA 1
ATOM 668 C C . HIS A 1 116 ? 14.883 8.539 57.028 1.00 5.27 94 HIS A C 1
ATOM 669 O O . HIS A 1 116 ? 14.261 9.044 56.092 1.00 5.16 94 HIS A O 1
ATOM 676 N N . LEU A 1 117 ? 14.361 7.622 57.837 1.00 5.41 95 LEU A N 1
ATOM 677 C CA . LEU A 1 117 ? 13.018 7.107 57.602 1.00 5.56 95 LEU A CA 1
ATOM 678 C C . LEU A 1 117 ? 11.898 8.043 58.051 1.00 6.07 95 LEU A C 1
ATOM 679 O O . LEU A 1 117 ? 10.750 7.838 57.666 1.00 6.42 95 LEU A O 1
ATOM 684 N N . ALA A 1 118 ? 12.226 9.080 58.828 1.00 6.18 96 ALA A N 1
ATOM 685 C CA . ALA A 1 118 ? 11.263 10.164 59.074 1.00 6.37 96 ALA A CA 1
ATOM 686 C C . ALA A 1 118 ? 10.830 10.757 57.734 1.00 6.66 96 ALA A C 1
ATOM 687 O O . ALA A 1 118 ? 9.645 11.032 57.509 1.00 6.55 96 ALA A O 1
ATOM 689 N N . TYR A 1 119 ? 11.797 10.917 56.833 1.00 6.38 97 TYR A N 1
ATOM 690 C CA . TYR A 1 119 ? 11.525 11.461 55.508 1.00 6.67 97 TYR A CA 1
ATOM 691 C C . TYR A 1 119 ? 10.932 10.427 54.558 1.00 6.62 97 TYR A C 1
ATOM 692 O O . TYR A 1 119 ? 10.023 10.742 53.798 1.00 6.87 97 TYR A O 1
ATOM 701 N N . TYR A 1 120 ? 11.442 9.197 54.599 1.00 6.95 98 TYR A N 1
ATOM 702 C CA . TYR A 1 120 ? 11.040 8.188 53.611 1.00 7.49 98 TYR A CA 1
ATOM 703 C C . TYR A 1 120 ? 9.839 7.336 53.994 1.00 7.93 98 TYR A C 1
ATOM 704 O O . TYR A 1 120 ? 9.102 6.872 53.110 1.00 8.71 98 TYR A O 1
ATOM 713 N N . SER A 1 121 ? 9.637 7.129 55.292 1.00 7.93 99 SER A N 1
ATOM 714 C CA . SER A 1 121 ? 8.479 6.378 55.776 1.00 8.35 99 SER A CA 1
ATOM 715 C C . SER A 1 121 ? 7.422 7.307 56.365 1.00 8.75 99 SER A C 1
ATOM 716 O O . SER A 1 121 ? 6.225 7.009 56.316 1.00 10.67 99 SER A O 1
ATOM 719 N N . GLY A 1 122 ? 7.857 8.437 56.906 1.00 8.14 100 GLY A N 1
ATOM 720 C CA . GLY A 1 122 ? 6.924 9.407 57.485 1.00 7.26 100 GLY A CA 1
ATOM 721 C C . GLY A 1 122 ? 7.283 9.725 58.919 1.00 6.84 100 GLY A C 1
ATOM 722 O O . GLY A 1 122 ? 7.820 8.877 59.634 1.00 6.27 100 GLY A O 1
ATOM 723 N N . TRP A 1 123 ? 6.979 10.950 59.341 1.00 6.71 101 TRP A N 1
ATOM 724 C CA . TRP A 1 123 ? 7.421 11.447 60.639 1.00 6.60 101 TRP A CA 1
ATOM 725 C C . TRP A 1 123 ? 6.919 10.587 61.791 1.00 6.71 101 TRP A C 1
ATOM 726 O O . TRP A 1 123 ? 7.669 10.294 62.722 1.00 6.57 101 TRP A O 1
ATOM 737 N N . GLY A 1 124 ? 5.656 10.169 61.710 1.00 6.51 102 GLY A N 1
ATOM 738 C CA . GLY A 1 124 ? 5.029 9.364 62.759 1.00 7.06 102 GLY A CA 1
ATOM 739 C C . GLY A 1 124 ? 5.654 7.991 62.925 1.00 6.95 102 GLY A C 1
ATOM 740 O O . GLY A 1 124 ? 5.758 7.477 64.047 1.00 7.19 102 GLY A O 1
ATOM 741 N N . LYS A 1 125 ? 6.073 7.399 61.809 1.00 6.94 103 LYS A N 1
ATOM 742 C CA . LYS A 1 125 ? 6.764 6.107 61.825 1.00 7.14 103 LYS A CA 1
ATOM 743 C C . LYS A 1 125 ? 8.118 6.216 62.531 1.00 7.18 103 LYS A C 1
ATOM 744 O O . LYS A 1 125 ? 8.498 5.332 63.307 1.00 7.31 103 LYS A O 1
ATOM 750 N N . ALA A 1 126 ? 8.838 7.304 62.273 1.00 6.97 104 ALA A N 1
ATOM 751 C CA . ALA A 1 126 ? 10.105 7.548 62.961 1.00 7.36 104 ALA A CA 1
ATOM 752 C C . ALA A 1 126 ? 9.876 7.840 64.438 1.00 7.80 104 ALA A C 1
ATOM 753 O O . ALA A 1 126 ? 10.585 7.319 65.299 1.00 7.72 104 ALA A O 1
ATOM 763 N N . ALA A 1 128 ? 7.535 6.874 66.389 1.00 8.72 106 ALA A N 1
ATOM 764 C CA . ALA A 1 128 ? 7.121 5.670 67.101 1.00 8.66 106 ALA A CA 1
ATOM 765 C C . ALA A 1 128 ? 8.301 4.852 67.628 1.00 8.68 106 ALA A C 1
ATOM 766 O O . ALA A 1 128 ? 8.151 4.088 68.584 1.00 8.89 106 ALA A O 1
ATOM 768 N N . THR A 1 129 ? 9.473 5.024 67.016 1.00 8.32 107 THR A N 1
ATOM 769 C CA . THR A 1 129 ? 10.672 4.276 67.405 1.00 8.30 107 THR A CA 1
ATOM 770 C C . THR A 1 129 ? 11.306 4.771 68.706 1.00 8.52 107 THR A C 1
ATOM 771 O O . THR A 1 129 ? 12.102 4.055 69.321 1.00 8.01 107 THR A O 1
ATOM 775 N N . VAL A 1 130 ? 10.965 5.994 69.113 1.00 8.58 108 VAL A N 1
ATOM 776 C CA . VAL A 1 130 ? 11.663 6.655 70.214 1.00 9.46 108 VAL A CA 1
ATOM 777 C C . VAL A 1 130 ? 11.621 5.847 71.514 1.00 9.45 108 VAL A C 1
ATOM 778 O O . VAL A 1 130 ? 12.663 5.578 72.103 1.00 10.00 108 VAL A O 1
ATOM 782 N N . GLY A 1 131 ? 10.431 5.432 71.937 1.00 9.83 109 GLY A N 1
ATOM 783 C CA . GLY A 1 131 ? 10.286 4.609 73.145 1.00 10.26 109 GLY A CA 1
ATOM 784 C C . GLY A 1 131 ? 11.051 3.293 73.102 1.00 10.41 109 GLY A C 1
ATOM 785 O O . GLY A 1 131 ? 11.898 3.045 73.970 1.00 10.54 109 GLY A O 1
ATOM 786 N N . PRO A 1 132 ? 10.756 2.436 72.103 1.00 10.39 110 PRO A N 1
ATOM 787 C CA . PRO A 1 132 ? 11.427 1.138 71.981 1.00 10.33 110 PRO A CA 1
ATOM 788 C C . PRO A 1 132 ? 12.953 1.219 71.821 1.00 10.22 110 PRO A C 1
ATOM 789 O O . PRO A 1 132 ? 13.677 0.461 72.475 1.00 10.36 110 PRO A O 1
ATOM 793 N N . VAL A 1 133 ? 13.439 2.127 70.978 1.00 10.35 111 VAL A N 1
ATOM 794 C CA . VAL A 1 133 ? 14.885 2.232 70.747 1.00 10.52 111 VAL A CA 1
ATOM 795 C C . VAL A 1 133 ? 15.611 2.870 71.942 1.00 10.90 111 VAL A C 1
ATOM 796 O O . VAL A 1 133 ? 16.726 2.465 72.270 1.00 11.17 111 VAL A O 1
ATOM 800 N N . SER A 1 134 ? 14.981 3.847 72.594 1.00 11.31 112 SER A N 1
ATOM 801 C CA . SER A 1 134 ? 15.567 4.447 73.804 1.00 12.23 112 SER A CA 1
ATOM 802 C C . SER A 1 134 ? 15.763 3.399 74.894 1.00 12.63 112 SER A C 1
ATOM 803 O O . SER A 1 134 ? 16.763 3.424 75.608 1.00 12.55 112 SER A O 1
ATOM 806 N N . GLU A 1 135 ? 14.811 2.473 75.003 1.00 13.28 113 GLU A N 1
ATOM 807 C CA . GLU A 1 135 ? 14.919 1.372 75.960 1.00 14.21 113 GLU A CA 1
ATOM 808 C C . GLU A 1 135 ? 16.102 0.460 75.616 1.00 13.86 113 GLU A C 1
ATOM 809 O O . GLU A 1 135 ? 16.881 0.083 76.498 1.00 13.97 113 GLU A O 1
ATOM 815 N N . ALA A 1 136 ? 16.237 0.125 74.333 1.00 13.29 114 ALA A N 1
ATOM 816 C CA . ALA A 1 136 ? 17.350 -0.693 73.857 1.00 13.09 114 ALA A CA 1
ATOM 817 C C . ALA A 1 136 ? 18.691 -0.025 74.159 1.00 12.99 114 ALA A C 1
ATOM 818 O O . ALA A 1 136 ? 19.623 -0.685 74.632 1.00 12.88 114 ALA A O 1
ATOM 820 N N . PHE A 1 137 ? 18.774 1.282 73.903 1.00 12.85 115 PHE A N 1
ATOM 821 C CA . PHE A 1 137 ? 19.986 2.056 74.175 1.00 12.95 115 PHE A CA 1
ATOM 822 C C . PHE A 1 137 ? 20.296 2.139 75.668 1.00 13.66 115 PHE A C 1
ATOM 823 O O . PHE A 1 137 ? 21.449 1.975 76.073 1.00 13.69 115 PHE A O 1
ATOM 831 N N . ALA A 1 138 ? 19.270 2.399 76.476 1.00 14.44 116 ALA A N 1
ATOM 832 C CA . ALA A 1 138 ? 19.440 2.514 77.932 1.00 15.51 116 ALA A CA 1
ATOM 833 C C . ALA A 1 138 ? 20.006 1.236 78.553 1.00 16.22 116 ALA A C 1
ATOM 834 O O . ALA A 1 138 ? 20.906 1.302 79.389 1.00 16.23 116 ALA A O 1
ATOM 836 N N . LYS A 1 139 ? 19.492 0.083 78.123 1.00 17.25 117 LYS A N 1
ATOM 837 C CA . LYS A 1 139 ? 19.944 -1.218 78.631 1.00 18.25 117 LYS A CA 1
ATOM 838 C C . LYS A 1 139 ? 21.421 -1.486 78.328 1.00 18.40 117 LYS A C 1
ATOM 839 O O . LYS A 1 139 ? 22.097 -2.181 79.092 1.00 18.70 117 LYS A O 1
ATOM 845 N N . ARG A 1 140 ? 21.910 -0.928 77.219 1.00 18.27 118 ARG A N 1
ATOM 846 C CA . ARG A 1 140 ? 23.292 -1.128 76.767 1.00 18.28 118 ARG A CA 1
ATOM 847 C C . ARG A 1 140 ? 24.236 -0.002 77.203 1.00 17.68 118 ARG A C 1
ATOM 848 O O . ARG A 1 140 ? 25.427 -0.021 76.869 1.00 17.77 118 ARG A O 1
ATOM 856 N N . GLY A 1 141 ? 23.699 0.981 77.924 1.00 16.96 119 GLY A N 1
ATOM 857 C CA . GLY A 1 141 ? 24.470 2.145 78.370 1.00 16.18 119 GLY A CA 1
ATOM 858 C C . GLY A 1 141 ? 24.915 3.042 77.231 1.00 15.53 119 GLY A C 1
ATOM 859 O O . GLY A 1 141 ? 25.990 3.652 77.291 1.00 15.79 119 GLY A O 1
ATOM 860 N N . ILE A 1 142 ? 24.088 3.123 76.190 1.00 14.41 120 ILE A N 1
ATOM 861 C CA . ILE A 1 142 ? 24.386 3.962 75.028 1.00 13.35 120 ILE A CA 1
ATOM 862 C C . ILE A 1 142 ? 23.908 5.389 75.268 1.00 12.79 120 ILE A C 1
ATOM 863 O O . ILE A 1 142 ? 22.708 5.670 75.241 1.00 12.60 120 ILE A O 1
ATOM 868 N N . GLY A 1 143 ? 24.854 6.291 75.513 1.00 12.14 121 GLY A N 1
ATOM 869 C CA . GLY A 1 143 ? 24.524 7.690 75.762 1.00 11.63 121 GLY A CA 1
ATOM 870 C C . GLY A 1 143 ? 24.364 8.489 74.481 1.00 11.43 121 GLY A C 1
ATOM 871 O O . GLY A 1 143 ? 24.629 7.986 73.380 1.00 10.91 121 GLY A O 1
ATOM 872 N N . GLN A 1 144 ? 23.949 9.744 74.632 1.00 11.05 122 GLN A N 1
ATOM 873 C CA . GLN A 1 144 ? 23.698 10.633 73.494 1.00 11.31 122 GLN A CA 1
ATOM 874 C C . GLN A 1 144 ? 24.962 10.968 72.715 1.00 10.83 122 GLN A C 1
ATOM 875 O O . GLN A 1 144 ? 24.896 11.347 71.545 1.00 10.91 122 GLN A O 1
ATOM 881 N N . ASP A 1 145 ? 26.114 10.823 73.366 1.00 10.73 123 ASP A N 1
ATOM 882 C CA . ASP A 1 145 ? 27.396 11.101 72.723 1.00 10.61 123 ASP A CA 1
ATOM 883 C C . ASP A 1 145 ? 27.730 10.116 71.599 1.00 10.33 123 ASP A C 1
ATOM 884 O O . ASP A 1 145 ? 28.624 10.376 70.788 1.00 10.54 123 ASP A O 1
ATOM 889 N N . GLN A 1 146 ? 26.994 9.006 71.544 1.00 9.61 124 GLN A N 1
ATOM 890 C CA . GLN A 1 146 ? 27.225 7.955 70.540 1.00 9.44 124 GLN A CA 1
ATOM 891 C C . GLN A 1 146 ? 26.284 8.052 69.335 1.00 9.18 124 GLN A C 1
ATOM 892 O O . GLN A 1 146 ? 26.380 7.257 68.398 1.00 9.03 124 GLN A O 1
ATOM 898 N N . LEU A 1 147 ? 25.389 9.033 69.359 1.00 8.86 125 LEU A N 1
ATOM 899 C CA . LEU A 1 147 ? 24.335 9.144 68.346 1.00 8.77 125 LEU A CA 1
ATOM 900 C C . LEU A 1 147 ? 24.798 9.894 67.096 1.00 8.73 125 LEU A C 1
ATOM 901 O O . LEU A 1 147 ? 25.883 10.493 67.081 1.00 8.58 125 LEU A O 1
ATOM 906 N N . ALA A 1 148 ? 23.979 9.851 66.047 1.00 8.36 126 ALA A N 1
ATOM 907 C CA . ALA A 1 148 ? 24.286 10.556 64.807 1.00 8.65 126 ALA A CA 1
ATOM 908 C C . ALA A 1 148 ? 24.301 12.056 65.067 1.00 8.76 126 ALA A C 1
ATOM 909 O O . ALA A 1 148 ? 23.486 12.561 65.834 1.00 8.79 126 ALA A O 1
ATOM 911 N N . ALA A 1 149 ? 25.236 12.762 64.432 1.00 9.16 127 ALA A N 1
ATOM 912 C CA . ALA A 1 149 ? 25.409 14.197 64.665 1.00 9.47 127 ALA A CA 1
ATOM 913 C C . ALA A 1 149 ? 24.226 15.000 64.134 1.00 9.46 127 ALA A C 1
ATOM 914 O O . ALA A 1 149 ? 23.698 14.699 63.067 1.00 9.66 127 ALA A O 1
ATOM 916 N N . VAL A 1 150 ? 23.808 16.017 64.889 1.00 9.71 128 VAL A N 1
ATOM 917 C CA . VAL A 1 150 ? 22.797 16.959 64.409 1.00 9.55 128 VAL A CA 1
ATOM 918 C C . VAL A 1 150 ? 23.265 17.624 63.112 1.00 9.64 128 VAL A C 1
ATOM 919 O O . VAL A 1 150 ? 22.535 17.651 62.115 1.00 9.14 128 VAL A O 1
ATOM 923 N N . GLU A 1 151 ? 24.486 18.154 63.128 1.00 9.59 129 GLU A N 1
ATOM 924 C CA . GLU A 1 151 ? 25.088 18.718 61.924 1.00 9.80 129 GLU A CA 1
ATOM 925 C C . GLU A 1 151 ? 26.565 18.340 61.862 1.00 9.34 129 GLU A C 1
ATOM 926 O O . GLU A 1 151 ? 27.292 18.488 62.844 1.00 9.15 129 GLU A O 1
ATOM 932 N N . SER A 1 152 ? 26.993 17.818 60.717 1.00 8.96 130 SER A N 1
ATOM 933 C CA . SER A 1 152 ? 28.414 17.545 60.492 1.00 9.00 130 SER A CA 1
ATOM 934 C C . SER A 1 152 ? 28.795 17.709 59.020 1.00 8.85 130 SER A C 1
ATOM 935 O O . SER A 1 152 ? 27.946 18.037 58.183 1.00 8.71 130 SER A O 1
ATOM 938 N N . THR A 1 153 ? 30.075 17.496 58.713 1.00 9.01 131 THR A N 1
ATOM 939 C CA . THR A 1 153 ? 30.602 17.722 57.371 1.00 9.37 131 THR A CA 1
ATOM 940 C C . THR A 1 153 ? 29.927 16.808 56.349 1.00 9.17 131 THR A C 1
ATOM 941 O O . THR A 1 153 ? 29.962 15.583 56.492 1.00 8.86 131 THR A O 1
ATOM 945 N N . PRO A 1 154 ? 29.298 17.405 55.321 1.00 9.34 132 PRO A N 1
ATOM 946 C CA . PRO A 1 154 ? 28.587 16.587 54.341 1.00 9.71 132 PRO A CA 1
ATOM 947 C C . PRO A 1 154 ? 29.541 15.730 53.526 1.00 9.97 132 PRO A C 1
ATOM 948 O O . PRO A 1 154 ? 30.714 16.084 53.367 1.00 9.50 132 PRO A O 1
ATOM 952 N N . LEU A 1 155 ? 29.035 14.602 53.035 1.00 10.49 133 LEU A N 1
ATOM 953 C CA . LEU A 1 155 ? 29.738 13.807 52.033 1.00 11.74 133 LEU A CA 1
ATOM 954 C C . LEU A 1 155 ? 29.776 14.570 50.703 1.00 12.93 133 LEU A C 1
ATOM 955 O O . LEU A 1 155 ? 28.963 15.476 50.486 1.00 12.45 133 LEU A O 1
ATOM 960 N N . PRO A 1 156 ? 30.732 14.225 49.815 1.00 14.10 134 PRO A N 1
ATOM 961 C CA . PRO A 1 156 ? 30.834 14.887 48.515 1.00 15.34 134 PRO A CA 1
ATOM 962 C C . PRO A 1 156 ? 29.582 14.690 47.669 1.00 16.27 134 PRO A C 1
ATOM 963 O O . PRO A 1 156 ? 29.024 13.591 47.625 1.00 16.83 134 PRO A O 1
ATOM 967 N N . LEU A 1 157 ? 29.142 15.763 47.025 1.00 17.61 135 LEU A N 1
ATOM 968 C CA . LEU A 1 157 ? 27.987 15.706 46.137 1.00 18.88 135 LEU A CA 1
ATOM 969 C C . LEU A 1 157 ? 28.445 15.572 44.688 1.00 19.98 135 LEU A C 1
ATOM 970 O O . LEU A 1 157 ? 29.327 16.305 44.244 1.00 20.25 135 LEU A O 1
ATOM 975 N N . ASP A 1 158 ? 27.851 14.620 43.971 1.00 21.30 136 ASP A N 1
ATOM 976 C CA . ASP A 1 158 ? 28.046 14.488 42.530 1.00 22.62 136 ASP A CA 1
ATOM 977 C C . ASP A 1 158 ? 27.198 15.571 41.872 1.00 23.21 136 ASP A C 1
ATOM 978 O O . ASP A 1 158 ? 26.010 15.369 41.606 1.00 23.28 136 ASP A O 1
ATOM 983 N N . GLU A 1 159 ? 27.822 16.724 41.633 1.00 24.10 137 GLU A N 1
ATOM 984 C CA . GLU A 1 159 ? 27.120 17.933 41.193 1.00 24.97 137 GLU A CA 1
ATOM 985 C C . GLU A 1 159 ? 26.419 17.783 39.846 1.00 25.20 137 GLU A C 1
ATOM 986 O O . GLU A 1 159 ? 25.339 18.344 39.642 1.00 25.20 137 GLU A O 1
ATOM 992 N N . GLU A 1 160 ? 27.034 17.028 38.937 1.00 25.34 138 GLU A N 1
ATOM 993 C CA . GLU A 1 160 ? 26.471 16.821 37.606 1.00 25.55 138 GLU A CA 1
ATOM 994 C C . GLU A 1 160 ? 25.235 15.931 37.657 1.00 25.00 138 GLU A C 1
ATOM 995 O O . GLU A 1 160 ? 24.223 16.235 37.018 1.00 24.98 138 GLU A O 1
ATOM 1001 N N . ALA A 1 161 ? 25.323 14.838 38.417 1.00 24.61 139 ALA A N 1
ATOM 1002 C CA . ALA A 1 161 ? 24.192 13.929 38.598 1.00 24.08 139 ALA A CA 1
ATOM 1003 C C . ALA A 1 161 ? 23.045 14.619 39.336 1.00 23.74 139 ALA A C 1
ATOM 1004 O O . ALA A 1 161 ? 21.875 14.336 39.069 1.00 23.55 139 ALA A O 1
ATOM 1006 N N . GLU A 1 162 ? 23.387 15.527 40.252 1.00 23.34 140 GLU A N 1
ATOM 1007 C CA . GLU A 1 162 ? 22.384 16.312 40.980 1.00 22.96 140 GLU A CA 1
ATOM 1008 C C . GLU A 1 162 ? 21.724 17.368 40.087 1.00 23.19 140 GLU A C 1
ATOM 1009 O O . GLU A 1 162 ? 20.512 17.586 40.171 1.00 22.84 140 GLU A O 1
ATOM 1015 N N . ALA A 1 163 ? 22.521 18.017 39.237 1.00 23.18 141 ALA A N 1
ATOM 1016 C CA . ALA A 1 163 ? 21.992 18.986 38.276 1.00 23.44 141 ALA A CA 1
ATOM 1017 C C . ALA A 1 163 ? 20.990 18.314 37.338 1.00 23.49 141 ALA A C 1
ATOM 1018 O O . ALA A 1 163 ? 19.954 18.896 37.006 1.00 23.57 141 ALA A O 1
ATOM 1020 N N . GLN A 1 164 ? 21.304 17.082 36.940 1.00 23.58 142 GLN A N 1
ATOM 1021 C CA . GLN A 1 164 ? 20.443 16.272 36.077 1.00 23.74 142 GLN A CA 1
ATOM 1022 C C . GLN A 1 164 ? 19.160 15.857 36.786 1.00 23.12 142 GLN A C 1
ATOM 1023 O O . GLN A 1 164 ? 18.070 15.961 36.214 1.00 23.05 142 GLN A O 1
ATOM 1029 N N . ARG A 1 165 ? 19.299 15.390 38.027 1.00 22.00 143 ARG A N 1
ATOM 1030 C CA . ARG A 1 165 ? 18.159 14.980 38.842 1.00 21.06 143 ARG A CA 1
ATOM 1031 C C . ARG A 1 165 ? 17.191 16.139 39.063 1.00 20.61 143 ARG A C 1
ATOM 1032 O O . ARG A 1 165 ? 15.987 15.996 38.839 1.00 20.66 143 ARG A O 1
ATOM 1040 N N . ALA A 1 166 ? 17.725 17.281 39.498 1.00 20.16 144 ALA A N 1
ATOM 1041 C CA . ALA A 1 166 ? 16.916 18.475 39.765 1.00 19.82 144 ALA A CA 1
ATOM 1042 C C . ALA A 1 166 ? 16.183 18.968 38.515 1.00 19.59 144 ALA A C 1
ATOM 1043 O O . ALA A 1 166 ? 15.007 19.328 38.577 1.00 19.20 144 ALA A O 1
ATOM 1045 N N . THR A 1 167 ? 16.885 18.977 37.383 1.00 19.46 145 THR A N 1
ATOM 1046 C CA . THR A 1 167 ? 16.293 19.399 36.111 1.00 19.36 145 THR A CA 1
ATOM 1047 C C . THR A 1 167 ? 15.118 18.504 35.709 1.00 19.26 145 THR A C 1
ATOM 1048 O O . THR A 1 167 ? 14.059 19.010 35.326 1.00 19.63 145 THR A O 1
ATOM 1052 N N . THR A 1 168 ? 15.303 17.187 35.812 1.00 19.04 146 THR A N 1
ATOM 1053 C CA . THR A 1 168 ? 14.263 16.213 35.461 1.00 19.26 146 THR A CA 1
ATOM 1054 C C . THR A 1 168 ? 12.989 16.446 36.284 1.00 18.77 146 THR A C 1
ATOM 1055 O O . THR A 1 168 ? 11.903 16.609 35.723 1.00 18.47 146 THR A O 1
ATOM 1059 N N . VAL A 1 169 ? 13.142 16.486 37.606 1.00 18.09 147 VAL A N 1
ATOM 1060 C CA . VAL A 1 169 ? 12.013 16.689 38.526 1.00 17.58 147 VAL A CA 1
ATOM 1061 C C . VAL A 1 169 ? 11.349 18.056 38.328 1.00 17.33 147 VAL A C 1
ATOM 1062 O O . VAL A 1 169 ? 10.120 18.151 38.273 1.00 16.82 147 VAL A O 1
ATOM 1066 N N . GLY A 1 170 ? 12.167 19.101 38.215 1.00 16.99 148 GLY A N 1
ATOM 1067 C CA . GLY A 1 170 ? 11.674 20.466 38.038 1.00 17.08 148 GLY A CA 1
ATOM 1068 C C . GLY A 1 170 ? 10.865 20.632 36.765 1.00 17.32 148 GLY A C 1
ATOM 1069 O O . GLY A 1 170 ? 9.823 21.293 36.764 1.00 17.15 148 GLY A O 1
ATOM 1070 N N . ASN A 1 171 ? 11.348 20.028 35.682 1.00 17.25 149 ASN A N 1
ATOM 1071 C CA . ASN A 1 171 ? 10.651 20.057 34.395 1.00 17.57 149 ASN A CA 1
ATOM 1072 C C . ASN A 1 171 ? 9.311 19.333 34.418 1.00 17.24 149 ASN A C 1
ATOM 1073 O O . ASN A 1 171 ? 8.376 19.726 33.721 1.00 17.52 149 ASN A O 1
ATOM 1078 N N . GLN A 1 172 ? 9.225 18.277 35.221 1.00 16.64 150 GLN A N 1
ATOM 1079 C CA . GLN A 1 172 ? 8.041 17.434 35.259 1.00 16.25 150 GLN A CA 1
ATOM 1080 C C . GLN A 1 172 ? 6.999 17.951 36.251 1.00 15.43 150 GLN A C 1
ATOM 1081 O O . GLN A 1 172 ? 5.806 17.970 35.943 1.00 14.97 150 GLN A O 1
ATOM 1087 N N . PHE A 1 173 ? 7.451 18.380 37.430 1.00 14.50 151 PHE A N 1
ATOM 1088 C CA . PHE A 1 173 ? 6.535 18.693 38.537 1.00 13.92 151 PHE A CA 1
ATOM 1089 C C . PHE A 1 173 ? 6.733 20.060 39.189 1.00 13.61 151 PHE A C 1
ATOM 1090 O O . PHE A 1 173 ? 6.051 20.385 40.168 1.00 13.18 151 PHE A 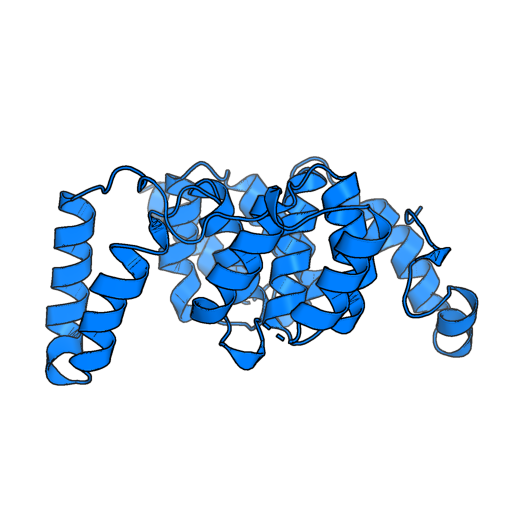O 1
ATOM 1098 N N . GLY A 1 174 ? 7.647 20.861 38.644 1.00 13.24 152 GLY A N 1
ATOM 1099 C CA . GLY A 1 174 ? 7.955 22.180 39.198 1.00 13.45 152 GLY A CA 1
ATOM 1100 C C . GLY A 1 174 ? 6.759 23.098 39.374 1.00 13.44 152 GLY A C 1
ATOM 1101 O O . GLY A 1 174 ? 6.692 23.857 40.347 1.00 13.68 152 GLY A O 1
ATOM 1102 N N . SER A 1 175 ? 5.812 23.037 38.444 1.00 13.13 153 SER A N 1
ATOM 1103 C CA . SER A 1 175 ? 4.616 23.875 38.537 1.00 13.27 153 SER A CA 1
ATOM 1104 C C . SER A 1 175 ? 3.422 23.136 39.154 1.00 12.86 153 SER A C 1
ATOM 1105 O O . SER A 1 175 ? 2.364 23.733 39.376 1.00 12.96 153 SER A O 1
ATOM 1108 N N . VAL A 1 176 ? 3.599 21.845 39.423 1.00 12.44 154 VAL A N 1
ATOM 1109 C CA . VAL A 1 176 ? 2.563 21.024 40.060 1.00 12.17 154 VAL A CA 1
ATOM 1110 C C . VAL A 1 176 ? 2.615 21.203 41.582 1.00 12.20 154 VAL A C 1
ATOM 1111 O O . VAL A 1 176 ? 1.599 21.495 42.217 1.00 12.37 154 VAL A O 1
ATOM 1115 N N . ALA A 1 177 ? 3.803 21.015 42.156 1.00 11.80 155 ALA A N 1
ATOM 1116 C CA . ALA A 1 177 ? 4.024 21.213 43.588 1.00 11.45 155 ALA A CA 1
ATOM 1117 C C . ALA A 1 177 ? 5.401 21.841 43.831 1.00 11.20 155 ALA A C 1
ATOM 1118 O O . ALA A 1 177 ? 6.345 21.138 44.220 1.00 10.75 155 ALA A O 1
ATOM 1120 N N . PRO A 1 178 ? 5.528 23.165 43.590 1.00 11.06 156 PRO A N 1
ATOM 1121 C CA . PRO A 1 178 ? 6.844 23.811 43.677 1.00 11.18 156 PRO A CA 1
ATOM 1122 C C . PRO A 1 178 ? 7.516 23.643 45.037 1.00 11.09 156 PRO A C 1
ATOM 1123 O O . PRO A 1 178 ? 8.737 23.462 45.098 1.00 11.04 156 PRO A O 1
ATOM 1127 N N . GLY A 1 179 ? 6.723 23.708 46.108 1.00 10.71 157 GLY A N 1
ATOM 1128 C CA . GLY A 1 179 ? 7.238 23.528 47.468 1.00 10.63 157 GLY A CA 1
ATOM 1129 C C . GLY A 1 179 ? 7.887 22.168 47.670 1.00 10.31 157 GLY A C 1
ATOM 1130 O O . GLY A 1 179 ? 8.986 22.074 48.223 1.00 10.03 157 GLY A O 1
ATOM 1131 N N . LEU A 1 180 ? 7.213 21.116 47.210 1.00 9.99 158 LEU A N 1
ATOM 1132 C CA . LEU A 1 180 ? 7.724 19.753 47.369 1.00 9.88 158 LEU A CA 1
ATOM 1133 C C . LEU A 1 180 ? 8.988 19.546 46.541 1.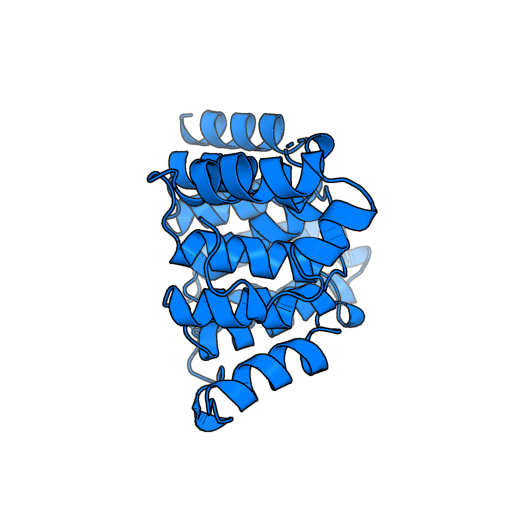00 9.82 158 LEU A C 1
ATOM 1134 O O . LEU A 1 180 ? 9.943 18.922 47.003 1.00 9.48 158 LEU A O 1
ATOM 1139 N N . VAL A 1 181 ? 8.991 20.081 45.324 1.00 9.60 159 VAL A N 1
ATOM 1140 C CA . VAL A 1 181 ? 10.164 19.984 44.454 1.00 9.83 159 VAL A CA 1
ATOM 1141 C C . VAL A 1 181 ? 11.371 20.648 45.131 1.00 9.72 159 VAL A C 1
ATOM 1142 O O . VAL A 1 181 ? 12.456 20.057 45.184 1.00 9.49 159 VAL A O 1
ATOM 1146 N N . GLN A 1 182 ? 11.164 21.842 45.689 1.00 9.91 160 GLN A N 1
ATOM 1147 C CA . GLN A 1 182 ? 12.236 22.556 46.389 1.00 10.45 160 GLN A CA 1
ATOM 1148 C C . GLN A 1 182 ? 12.732 21.808 47.627 1.00 9.77 160 GLN A C 1
ATOM 1149 O O . GLN A 1 182 ? 13.946 21.715 47.849 1.00 9.56 160 GLN A O 1
ATOM 1155 N N . TYR A 1 183 ? 11.805 21.270 48.421 1.00 9.11 161 TYR A N 1
ATOM 1156 C CA . TYR A 1 183 ? 12.181 20.483 49.595 1.00 8.81 161 TYR A CA 1
ATOM 1157 C C . TYR A 1 183 ? 12.958 19.224 49.214 1.00 8.59 161 TYR A C 1
ATOM 1158 O O . TYR A 1 183 ? 13.916 18.851 49.901 1.00 8.49 161 TYR A O 1
ATOM 1167 N N . THR A 1 184 ? 12.550 18.568 48.126 1.00 8.23 162 THR A N 1
ATOM 1168 C CA . THR A 1 184 ? 13.257 17.379 47.642 1.00 8.53 162 THR A CA 1
ATOM 1169 C C . THR A 1 184 ? 14.742 17.700 47.423 1.00 8.55 162 THR A C 1
ATOM 1170 O O . THR A 1 184 ? 15.626 16.967 47.880 1.00 8.30 162 THR A O 1
ATOM 1174 N N . THR A 1 185 ? 15.001 18.815 46.751 1.00 8.59 163 THR A N 1
ATOM 1175 C CA . THR A 1 185 ? 16.368 19.285 46.526 1.00 9.17 163 THR A CA 1
ATOM 1176 C C . THR A 1 185 ? 17.076 19.667 47.829 1.00 9.20 163 THR A C 1
ATOM 1177 O O . THR A 1 185 ? 18.147 19.129 48.141 1.00 9.03 163 THR A O 1
ATOM 1181 N N . ASP A 1 186 ? 16.477 20.588 48.578 1.00 9.27 164 ASP A N 1
ATOM 1182 C CA . ASP A 1 186 ? 17.132 21.191 49.746 1.00 9.70 164 ASP A CA 1
ATOM 1183 C C . ASP A 1 186 ? 17.249 20.265 50.955 1.00 9.19 164 ASP A C 1
ATOM 1184 O O . ASP A 1 186 ? 18.305 20.214 51.598 1.00 9.52 164 ASP A O 1
ATOM 1189 N N . TYR A 1 187 ? 16.171 19.548 51.272 1.00 8.44 165 TYR A N 1
ATOM 1190 C CA . TYR A 1 187 ? 16.150 18.694 52.466 1.00 8.08 165 TYR A CA 1
ATOM 1191 C C . TYR A 1 187 ? 16.734 17.315 52.209 1.00 8.09 165 TYR A C 1
ATOM 1192 O O . TYR A 1 187 ? 17.395 16.748 53.080 1.00 8.19 165 TYR A O 1
ATOM 1201 N N . LEU A 1 188 ? 16.473 16.756 51.029 1.00 8.18 166 LEU A N 1
ATOM 1202 C CA . LEU A 1 188 ? 16.902 15.382 50.765 1.00 8.48 166 LEU A CA 1
ATOM 1203 C C . LEU A 1 188 ? 18.239 15.292 50.047 1.00 8.33 166 LEU A C 1
ATOM 1204 O O . LEU A 1 188 ? 19.229 14.838 50.623 1.00 7.96 166 LEU A O 1
ATOM 1209 N N . PHE A 1 189 ? 18.273 15.718 48.789 1.00 8.47 167 PHE A N 1
ATOM 1210 C CA . PHE A 1 189 ? 19.456 15.456 47.980 1.00 8.80 167 PHE A CA 1
ATOM 1211 C C . PHE A 1 189 ? 20.661 16.346 48.281 1.00 9.13 167 PHE A C 1
ATOM 1212 O O . PHE A 1 189 ? 21.794 15.921 48.080 1.00 9.74 167 PHE A O 1
ATOM 1220 N N . ARG A 1 190 ? 20.418 17.542 48.809 1.00 9.29 168 ARG A N 1
ATOM 1221 C CA . ARG A 1 190 ? 21.512 18.433 49.207 1.00 9.46 168 ARG A CA 1
ATOM 1222 C C . ARG A 1 190 ? 21.760 18.466 50.717 1.00 8.74 168 ARG A C 1
ATOM 1223 O O . ARG A 1 190 ? 22.541 19.294 51.206 1.00 8.92 168 ARG A O 1
ATOM 1231 N N . ASP A 1 191 ? 21.108 17.563 51.451 1.00 7.81 169 ASP A N 1
ATOM 1232 C CA . ASP A 1 191 ? 21.341 17.432 52.893 1.00 7.57 169 ASP A CA 1
ATOM 1233 C C . ASP A 1 191 ? 21.283 15.984 53.369 1.00 7.10 169 ASP A C 1
ATOM 1234 O O . ASP A 1 191 ? 22.326 15.374 53.598 1.00 6.68 169 ASP A O 1
ATOM 1239 N N . LEU A 1 192 ? 20.071 15.434 53.508 1.00 6.42 170 LEU A N 1
ATOM 1240 C CA . LEU A 1 192 ? 19.888 14.086 54.056 1.00 6.43 170 LEU A CA 1
ATOM 1241 C C . LEU A 1 192 ? 20.833 13.045 53.439 1.00 6.32 170 LEU A C 1
ATOM 1242 O O . LEU A 1 192 ? 21.497 12.300 54.169 1.00 6.84 170 LEU A O 1
ATOM 1247 N N . TRP A 1 193 ? 20.909 13.019 52.109 1.00 6.50 171 TRP A N 1
ATOM 1248 C CA . TRP A 1 193 ? 21.696 12.017 51.386 1.00 6.69 171 TRP A CA 1
ATOM 1249 C C . TRP A 1 193 ? 23.201 12.231 51.502 1.00 6.96 171 TRP A C 1
ATOM 1250 O O . TRP A 1 193 ? 23.980 11.323 51.217 1.00 7.31 171 TRP A O 1
ATOM 1261 N N . LEU A 1 194 ? 23.594 13.422 51.946 1.00 6.84 172 LEU A N 1
ATOM 1262 C CA . LEU A 1 194 ? 25.006 13.752 52.156 1.00 7.09 172 LEU A CA 1
ATOM 1263 C C . LEU A 1 194 ? 25.436 13.658 53.622 1.00 7.18 172 LEU A C 1
ATOM 1264 O O . LEU A 1 194 ? 26.614 13.855 53.949 1.00 7.54 172 LEU A O 1
ATOM 1269 N N . ARG A 1 195 ? 24.494 13.352 54.511 1.00 6.73 173 ARG A N 1
ATOM 1270 C CA . ARG A 1 195 ? 24.826 13.176 55.919 1.00 6.50 173 ARG A CA 1
ATOM 1271 C C . ARG A 1 195 ? 25.721 11.944 56.096 1.00 6.92 173 ARG A C 1
ATOM 1272 O O . ARG A 1 195 ? 25.411 10.873 55.577 1.00 6.97 173 ARG A O 1
ATOM 1280 N N . PRO A 1 196 ? 26.858 12.100 56.797 1.00 7.03 174 PRO A N 1
ATOM 1281 C CA . PRO A 1 196 ? 27.841 11.001 56.824 1.00 7.54 174 PRO A CA 1
ATOM 1282 C C . PRO A 1 196 ? 27.539 9.835 57.777 1.00 8.16 174 PRO A C 1
ATOM 1283 O O . PRO A 1 196 ? 28.234 8.815 57.735 1.00 8.32 174 PRO A O 1
ATOM 1287 N N . ASP A 1 197 ? 26.507 9.971 58.606 1.00 8.59 175 ASP A N 1
ATOM 1288 C CA . ASP A 1 197 ? 26.240 9.012 59.683 1.00 9.16 175 ASP A CA 1
ATOM 1289 C C . ASP A 1 197 ? 25.756 7.646 59.181 1.00 8.88 175 ASP A C 1
ATOM 1290 O O . ASP A 1 197 ? 25.806 6.654 59.910 1.00 9.21 175 ASP A O 1
ATOM 1295 N N . LEU A 1 198 ? 25.293 7.603 57.935 1.00 8.97 176 LEU A N 1
ATOM 1296 C CA . LEU A 1 198 ? 25.198 6.353 57.189 1.00 8.90 176 LEU A CA 1
ATOM 1297 C C . LEU A 1 198 ? 26.047 6.506 55.946 1.00 8.96 176 LEU A C 1
ATOM 1298 O O . LEU A 1 198 ? 25.973 7.532 55.259 1.00 9.28 176 LEU A O 1
ATOM 1303 N N . ALA A 1 199 ? 26.855 5.490 55.656 1.00 8.76 177 ALA A N 1
ATOM 1304 C CA . ALA A 1 199 ? 27.527 5.400 54.364 1.00 8.79 177 ALA A CA 1
ATOM 1305 C C . ALA A 1 199 ? 26.458 5.352 53.273 1.00 8.49 177 ALA A C 1
ATOM 1306 O O . ALA A 1 199 ? 25.374 4.804 53.507 1.00 8.24 177 ALA A O 1
ATOM 1308 N N . PRO A 1 200 ? 26.739 5.943 52.091 1.00 8.34 178 PRO A N 1
ATOM 1309 C CA . PRO A 1 200 ? 25.761 5.954 50.997 1.00 8.23 178 PRO A CA 1
ATOM 1310 C C . PRO A 1 200 ? 25.169 4.576 50.703 1.00 8.12 178 PRO A C 1
ATOM 1311 O O . PRO A 1 200 ? 23.956 4.466 50.515 1.00 7.62 178 PRO A O 1
ATOM 1315 N N . ARG A 1 201 ? 26.012 3.541 50.688 1.00 8.02 179 ARG A N 1
ATOM 1316 C CA . ARG A 1 201 ? 25.547 2.166 50.482 1.00 8.42 179 ARG A CA 1
ATOM 1317 C C . ARG A 1 201 ? 24.485 1.760 51.504 1.00 8.03 179 ARG A C 1
ATOM 1318 O O . ARG A 1 201 ? 23.464 1.162 51.150 1.00 8.16 179 ARG A O 1
ATOM 1326 N N . ASP A 1 202 ? 24.743 2.083 52.770 1.00 7.79 180 ASP A N 1
ATOM 1327 C CA . ASP A 1 202 ? 23.848 1.727 53.865 1.00 7.61 180 ASP A CA 1
ATOM 1328 C C . ASP A 1 202 ? 22.574 2.568 53.872 1.00 6.84 180 ASP A C 1
ATOM 1329 O O . ASP A 1 202 ? 21.504 2.066 54.214 1.00 6.96 180 ASP A O 1
ATOM 1334 N N . ARG A 1 203 ? 22.689 3.841 53.500 1.00 6.16 181 ARG A N 1
ATOM 1335 C CA . ARG A 1 203 ? 21.506 4.699 53.388 1.00 5.69 181 ARG A CA 1
ATOM 1336 C C . ARG A 1 203 ? 20.588 4.196 52.272 1.00 5.84 181 ARG A C 1
ATOM 1337 O O . ARG A 1 203 ? 19.368 4.172 52.425 1.00 5.69 181 ARG A O 1
ATOM 1345 N N . SER A 1 204 ? 21.185 3.775 51.161 1.00 6.04 182 SER A N 1
ATOM 1346 C CA . SER A 1 204 ? 20.425 3.177 50.067 1.00 6.55 182 SER A CA 1
ATOM 1347 C C . SER A 1 204 ? 19.812 1.844 50.494 1.00 6.58 182 SER A C 1
ATOM 1348 O O . SER A 1 204 ? 18.668 1.546 50.141 1.00 6.26 182 SER A O 1
ATOM 1351 N N . LEU A 1 205 ? 20.575 1.054 51.252 1.00 6.92 183 LEU A N 1
ATOM 1352 C CA . LEU A 1 205 ? 20.087 -0.220 51.787 1.00 6.88 183 LEU A CA 1
ATOM 1353 C C . LEU A 1 205 ? 18.820 -0.030 52.630 1.00 7.04 183 LEU A C 1
ATOM 1354 O O . LEU A 1 205 ? 17.820 -0.715 52.416 1.00 7.04 183 LEU A O 1
ATOM 1359 N N . VAL A 1 206 ? 18.862 0.898 53.582 1.00 6.52 184 VAL A N 1
ATOM 1360 C CA . VAL A 1 206 ? 17.689 1.143 54.428 1.00 6.49 184 VAL A CA 1
ATOM 1361 C C . VAL A 1 206 ? 16.507 1.691 53.616 1.00 6.09 184 VAL A C 1
ATOM 1362 O O . VAL A 1 206 ? 15.356 1.353 53.894 1.00 6.00 184 VAL A O 1
ATOM 1366 N N . THR A 1 207 ? 16.801 2.516 52.609 1.00 5.68 185 THR A N 1
ATOM 1367 C CA . THR A 1 207 ? 15.762 3.064 51.736 1.00 5.60 185 THR A CA 1
ATOM 1368 C C . THR A 1 207 ? 15.069 1.956 50.939 1.00 5.52 185 THR A C 1
ATOM 1369 O O . THR A 1 207 ? 13.839 1.873 50.949 1.00 5.02 185 THR A O 1
ATOM 1373 N N . ILE A 1 208 ? 15.837 1.098 50.269 1.00 5.34 186 ILE A N 1
ATOM 1374 C CA . ILE A 1 208 ? 15.196 0.025 49.492 1.00 5.93 186 ILE A CA 1
ATOM 1375 C C . ILE A 1 208 ? 14.400 -0.913 50.405 1.00 5.78 186 ILE A C 1
ATOM 1376 O O . ILE A 1 208 ? 13.308 -1.353 50.039 1.00 6.00 186 ILE A O 1
ATOM 1381 N N . ALA A 1 209 ? 14.915 -1.166 51.610 1.00 5.69 187 ALA A N 1
ATOM 1382 C CA . ALA A 1 209 ? 14.212 -2.027 52.570 1.00 5.88 187 ALA A CA 1
ATOM 1383 C C . ALA A 1 209 ? 12.871 -1.422 52.978 1.00 6.17 187 ALA A C 1
ATOM 1384 O O . ALA A 1 209 ? 11.845 -2.111 52.985 1.00 6.72 187 ALA A O 1
ATOM 1386 N N . ALA A 1 210 ? 12.879 -0.128 53.291 1.00 6.30 188 ALA A N 1
ATOM 1387 C CA . ALA A 1 210 ? 11.661 0.572 53.695 1.00 6.75 188 ALA A CA 1
ATOM 1388 C C . ALA A 1 210 ? 10.618 0.606 52.576 1.00 7.20 188 ALA A C 1
ATOM 1389 O O . ALA A 1 210 ? 9.423 0.458 52.838 1.00 7.61 188 ALA A O 1
ATOM 1391 N N . LEU A 1 211 ? 11.079 0.803 51.339 1.00 7.24 189 LEU A N 1
ATOM 1392 C CA . LEU A 1 211 ? 10.192 0.866 50.171 1.00 7.96 189 LEU A CA 1
ATOM 1393 C C . LEU A 1 211 ? 9.543 -0.479 49.887 1.00 7.87 189 LEU A C 1
ATOM 1394 O O . LEU A 1 211 ? 8.326 -0.562 49.694 1.00 7.64 189 LEU A O 1
ATOM 1399 N N . ILE A 1 212 ? 10.365 -1.522 49.854 1.00 7.84 190 ILE A N 1
ATOM 1400 C CA . ILE A 1 212 ? 9.878 -2.882 49.607 1.00 8.10 190 ILE A CA 1
ATOM 1401 C C . ILE A 1 212 ? 8.869 -3.278 50.685 1.00 8.51 190 ILE A C 1
ATOM 1402 O O . ILE A 1 212 ? 7.840 -3.891 50.389 1.00 8.20 190 ILE A O 1
ATOM 1407 N N . SER A 1 213 ? 9.152 -2.880 51.926 1.00 8.69 191 SER A N 1
ATOM 1408 C CA . SER A 1 213 ? 8.360 -3.306 53.084 1.00 9.03 191 SER A CA 1
ATOM 1409 C C . SER A 1 213 ? 6.919 -2.815 53.089 1.00 9.11 191 SER A C 1
ATOM 1410 O O . SER A 1 213 ? 6.067 -3.383 53.784 1.00 9.27 191 SER A O 1
ATOM 1413 N N . VAL A 1 214 ? 6.653 -1.762 52.322 1.00 9.16 192 VAL A N 1
ATOM 1414 C CA . VAL A 1 214 ? 5.307 -1.205 52.218 1.00 9.37 192 VAL A CA 1
ATOM 1415 C C . VAL A 1 214 ? 4.803 -1.196 50.766 1.00 9.45 192 VAL A C 1
ATOM 1416 O O . VAL A 1 214 ? 3.810 -0.536 50.449 1.00 9.74 192 VAL A O 1
ATOM 1420 N N . GLY A 1 215 ? 5.500 -1.928 49.899 1.00 9.42 193 GLY A N 1
ATOM 1421 C CA . GLY A 1 215 ? 5.060 -2.140 48.517 1.00 9.99 193 GLY A CA 1
ATOM 1422 C C . GLY A 1 215 ? 5.180 -0.934 47.605 1.00 10.01 193 GLY A C 1
ATOM 1423 O O . GLY A 1 215 ? 4.480 -0.844 46.589 1.00 9.94 193 GLY A O 1
ATOM 1424 N N . GLN A 1 216 ? 6.082 -0.020 47.948 1.00 10.39 194 GLN A N 1
ATOM 1425 C CA . GLN A 1 216 ? 6.279 1.193 47.157 1.00 11.50 194 GLN A CA 1
ATOM 1426 C C . GLN A 1 216 ? 7.215 0.933 45.979 1.00 12.20 194 GLN A C 1
ATOM 1427 O O . GLN A 1 216 ? 8.326 1.462 45.903 1.00 12.08 194 GLN A O 1
ATOM 1433 N N . VAL A 1 217 ? 6.728 0.115 45.052 1.00 12.97 195 VAL A N 1
ATOM 1434 C CA . VAL A 1 217 ? 7.496 -0.329 43.894 1.00 14.22 195 VAL A CA 1
ATOM 1435 C C . VAL A 1 217 ? 7.860 0.791 42.914 1.00 14.20 195 VAL A C 1
ATOM 1436 O O . VAL A 1 217 ? 8.838 0.664 42.184 1.00 14.72 195 VAL A O 1
ATOM 1440 N N . GLU A 1 218 ? 7.090 1.882 42.916 1.00 14.79 196 GLU A N 1
ATOM 1441 C CA . GLU A 1 218 ? 7.318 3.007 41.989 1.00 15.51 196 GLU A CA 1
ATOM 1442 C C . GLU A 1 218 ? 8.692 3.656 42.191 1.00 14.98 196 GLU A C 1
ATOM 1443 O O . GLU A 1 218 ? 9.282 4.182 41.242 1.00 15.30 196 GLU A O 1
ATOM 1449 N N . GLN A 1 219 ? 9.200 3.598 43.419 1.00 14.42 197 GLN A N 1
ATOM 1450 C CA . GLN A 1 219 ? 10.423 4.311 43.782 1.00 13.58 197 GLN A CA 1
ATOM 1451 C C . GLN A 1 219 ? 11.641 3.392 43.875 1.00 12.95 197 GLN A C 1
ATOM 1452 O O . GLN A 1 219 ? 12.758 3.862 44.080 1.00 12.10 197 GLN A O 1
ATOM 1458 N N . ILE A 1 220 ? 11.422 2.090 43.709 1.00 12.29 198 ILE A N 1
ATOM 1459 C CA . ILE A 1 220 ? 12.503 1.110 43.822 1.00 12.30 198 ILE A CA 1
ATOM 1460 C C . ILE A 1 220 ? 13.527 1.216 42.683 1.00 11.83 198 ILE A C 1
ATOM 1461 O O . ILE A 1 220 ? 14.720 1.054 42.918 1.00 12.11 198 ILE A O 1
ATOM 1466 N N . THR A 1 221 ? 13.074 1.498 41.465 1.00 11.50 199 THR A N 1
ATOM 1467 C CA . THR A 1 221 ? 14.006 1.596 40.327 1.00 11.28 199 THR A CA 1
ATOM 1468 C C . THR A 1 221 ? 15.131 2.593 40.628 1.00 11.10 199 THR A C 1
ATOM 1469 O O . THR A 1 221 ? 16.316 2.247 40.558 1.00 11.17 199 THR A O 1
ATOM 1473 N N . PHE A 1 222 ? 14.756 3.819 40.985 1.00 10.90 200 PHE A N 1
ATOM 1474 C CA . PHE A 1 222 ? 15.735 4.854 41.304 1.00 10.71 200 PHE A CA 1
ATOM 1475 C C . PHE A 1 222 ? 16.662 4.423 42.440 1.00 10.53 200 PHE A C 1
ATOM 1476 O O . PHE A 1 222 ? 17.889 4.510 42.323 1.00 10.32 200 PHE A O 1
ATOM 1484 N N . HIS A 1 223 ? 16.078 3.942 43.535 1.00 10.02 201 HIS A N 1
ATOM 1485 C CA . HIS A 1 223 ? 16.868 3.655 44.723 1.00 9.69 201 HIS A CA 1
ATOM 1486 C C . HIS A 1 223 ? 17.686 2.374 44.673 1.00 9.57 201 HIS A C 1
ATOM 1487 O O . HIS A 1 223 ? 18.734 2.292 45.308 1.00 9.63 201 HIS A O 1
ATOM 1494 N N . LEU A 1 224 ? 17.225 1.391 43.901 1.00 9.79 202 LEU A N 1
ATOM 1495 C CA . LEU A 1 224 ? 18.019 0.178 43.692 1.00 9.82 202 LEU A CA 1
ATOM 1496 C C . LEU A 1 224 ? 19.228 0.470 42.804 1.00 10.13 202 LEU A C 1
ATOM 1497 O O . LEU A 1 224 ? 20.333 0.008 43.085 1.00 10.27 202 LEU A O 1
ATOM 1502 N N . ASN A 1 225 ? 19.021 1.250 41.744 1.00 10.40 203 ASN A N 1
ATOM 1503 C CA . ASN A 1 225 ? 20.140 1.712 40.927 1.00 10.79 203 ASN A CA 1
ATOM 1504 C C . ASN A 1 225 ? 21.158 2.452 41.780 1.00 10.87 203 ASN A C 1
ATOM 1505 O O . ASN A 1 225 ? 22.355 2.206 41.681 1.00 11.11 203 ASN A O 1
ATOM 1510 N N . LYS A 1 226 ? 20.666 3.337 42.643 1.00 10.94 204 LYS A N 1
ATOM 1511 C CA . LYS A 1 226 ? 21.531 4.096 43.541 1.00 11.14 204 LYS A CA 1
ATOM 1512 C C . LYS A 1 226 ? 22.307 3.183 44.498 1.00 11.02 204 LYS A C 1
ATOM 1513 O O . LYS A 1 226 ? 23.499 3.386 44.716 1.00 11.24 204 LYS A O 1
ATOM 1519 N N . ALA A 1 227 ? 21.632 2.169 45.041 1.00 10.57 205 ALA A N 1
ATOM 1520 C CA . ALA A 1 227 ? 22.260 1.192 45.932 1.00 10.43 205 ALA A CA 1
ATOM 1521 C C . ALA A 1 227 ? 23.376 0.423 45.230 1.00 10.40 205 ALA A C 1
ATOM 1522 O O . ALA A 1 227 ? 24.455 0.223 45.790 1.00 10.03 205 ALA A O 1
ATOM 1524 N N . LEU A 1 228 ? 23.102 -0.007 44.001 1.00 10.45 206 LEU A N 1
ATOM 1525 C CA . LEU A 1 228 ? 24.083 -0.743 43.211 1.00 10.68 206 LEU A CA 1
ATOM 1526 C C . LEU A 1 228 ? 25.258 0.165 42.844 1.00 11.42 206 LEU A C 1
ATOM 1527 O O . LEU A 1 228 ? 26.410 -0.254 42.957 1.00 11.77 206 LEU A O 1
ATOM 1532 N N . ASP A 1 229 ? 24.957 1.405 42.445 1.00 12.09 207 ASP A N 1
ATOM 1533 C CA . ASP A 1 229 ? 25.988 2.435 42.213 1.00 12.75 207 ASP A CA 1
ATOM 1534 C C . ASP A 1 229 ? 26.840 2.648 43.465 1.00 13.14 207 ASP A C 1
ATOM 1535 O O . ASP A 1 229 ? 28.056 2.841 43.370 1.00 13.27 207 ASP A O 1
ATOM 1540 N N . ASN A 1 230 ? 26.191 2.610 44.632 1.00 13.19 208 ASN A N 1
ATOM 1541 C CA . ASN A 1 230 ? 26.860 2.838 45.914 1.00 13.72 208 ASN A CA 1
ATOM 1542 C C . ASN A 1 230 ? 27.616 1.626 46.469 1.00 13.66 208 ASN A C 1
ATOM 1543 O O . ASN A 1 230 ? 28.276 1.719 47.508 1.00 14.08 208 ASN A O 1
ATOM 1548 N N . GLY A 1 231 ? 27.516 0.487 45.789 1.00 13.47 209 GLY A N 1
ATOM 1549 C CA . GLY A 1 231 ? 28.328 -0.672 46.151 1.00 12.72 209 GLY A CA 1
ATOM 1550 C C . GLY A 1 231 ? 27.613 -1.918 46.644 1.00 12.52 209 GLY A C 1
ATOM 1551 O O . GLY A 1 231 ? 28.260 -2.931 46.913 1.00 12.83 209 GLY A O 1
ATOM 1552 N N . LEU A 1 232 ? 26.289 -1.865 46.768 1.00 11.63 210 LEU A N 1
ATOM 1553 C CA . LEU A 1 232 ? 25.526 -3.065 47.124 1.00 10.82 210 LEU A CA 1
ATOM 1554 C C . LEU A 1 232 ? 25.595 -4.025 45.940 1.00 10.30 210 LEU A C 1
ATOM 1555 O O . LEU A 1 232 ? 25.428 -3.598 44.802 1.00 10.42 210 LEU A O 1
ATOM 1560 N N . SER A 1 233 ? 25.867 -5.304 46.190 1.00 9.86 211 SER A N 1
ATOM 1561 C CA . SER A 1 233 ? 25.936 -6.264 45.081 1.00 9.41 211 SER A CA 1
ATOM 1562 C C . SER A 1 233 ? 24.545 -6.742 44.698 1.00 9.38 211 SER A C 1
ATOM 1563 O O . SER A 1 233 ? 23.601 -6.634 45.488 1.00 9.21 211 SER A O 1
ATOM 1566 N N . GLU A 1 234 ? 24.420 -7.269 43.484 1.00 9.45 212 GLU A N 1
ATOM 1567 C CA . GLU A 1 234 ? 23.146 -7.816 43.027 1.00 9.59 212 GLU A CA 1
ATOM 1568 C C . GLU A 1 234 ? 22.675 -8.989 43.889 1.00 9.55 212 GLU A C 1
ATOM 1569 O O . GLU A 1 234 ? 21.478 -9.106 44.173 1.00 9.29 212 GLU A O 1
ATOM 1575 N N . GLU A 1 235 ? 23.602 -9.847 44.319 1.00 9.14 213 GLU A N 1
ATOM 1576 C CA . GLU A 1 235 ? 23.216 -10.966 45.189 1.00 9.05 213 GLU A CA 1
ATOM 1577 C C . GLU A 1 235 ? 22.780 -10.473 46.564 1.00 8.53 213 GLU A C 1
ATOM 1578 O O . GLU A 1 235 ? 21.854 -11.024 47.152 1.00 8.23 213 GLU A O 1
ATOM 1584 N N . GLN A 1 236 ? 23.441 -9.427 47.065 1.00 7.99 214 GLN A N 1
ATOM 1585 C CA . GLN A 1 236 ? 23.026 -8.805 48.325 1.00 8.00 214 GLN A CA 1
ATOM 1586 C C . GLN A 1 236 ? 21.601 -8.262 48.201 1.00 7.87 214 GLN A C 1
ATOM 1587 O O . GLN A 1 236 ? 20.775 -8.471 49.093 1.00 7.44 214 GLN A O 1
ATOM 1593 N N . ALA A 1 237 ? 21.316 -7.586 47.086 1.00 7.94 215 ALA A N 1
ATOM 1594 C CA . ALA A 1 237 ? 19.979 -7.048 46.825 1.00 7.86 215 ALA A CA 1
ATOM 1595 C C . ALA A 1 237 ? 18.939 -8.162 46.766 1.00 7.74 215 ALA A C 1
ATOM 1596 O O . ALA A 1 237 ? 17.832 -8.009 47.275 1.00 7.85 215 ALA A O 1
ATOM 1598 N N . ALA A 1 238 ? 19.304 -9.290 46.159 1.00 7.78 216 ALA A N 1
ATOM 1599 C CA . ALA A 1 238 ? 18.417 -10.451 46.108 1.00 7.48 216 ALA A CA 1
ATOM 1600 C C . ALA A 1 238 ? 18.161 -10.988 47.517 1.00 7.38 216 ALA A C 1
ATOM 1601 O O . ALA A 1 238 ? 17.045 -11.398 47.833 1.00 7.44 216 ALA A O 1
ATOM 1603 N N . GLU A 1 239 ? 19.193 -10.976 48.359 1.00 7.13 217 GLU A N 1
ATOM 1604 C CA . GLU A 1 239 ? 19.052 -11.415 49.750 1.00 7.08 217 GLU A CA 1
ATOM 1605 C C . GLU A 1 239 ? 18.168 -10.464 50.551 1.00 6.80 217 GLU A C 1
ATOM 1606 O O . GLU A 1 239 ? 17.432 -10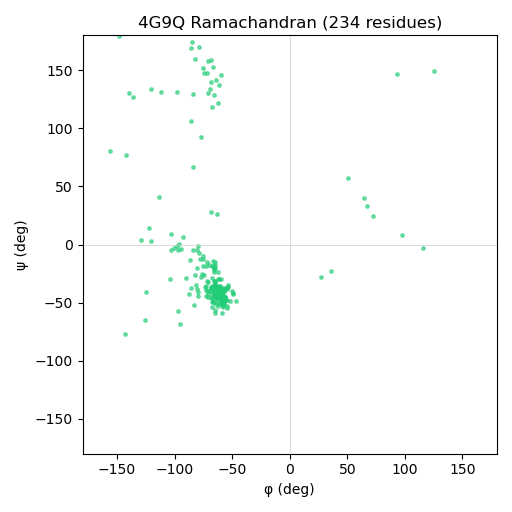.907 51.430 1.00 6.35 217 GLU A O 1
ATOM 1612 N N . VAL A 1 240 ? 18.255 -9.167 50.250 1.00 6.69 218 VAL A N 1
ATOM 1613 C CA . VAL A 1 240 ? 17.401 -8.155 50.894 1.00 6.48 218 VAL A CA 1
ATOM 1614 C C . VAL A 1 240 ? 15.925 -8.461 50.611 1.00 6.33 218 VAL A C 1
ATOM 1615 O O . VAL A 1 240 ? 15.103 -8.529 51.525 1.00 5.98 218 VAL A O 1
ATOM 1619 N N . ILE A 1 241 ? 15.608 -8.675 49.340 1.00 6.51 219 ILE A N 1
ATOM 1620 C CA . ILE A 1 241 ? 14.248 -9.018 48.932 1.00 6.51 219 ILE A CA 1
ATOM 1621 C C . ILE A 1 241 ? 13.799 -10.315 49.609 1.00 6.50 219 ILE A C 1
ATOM 1622 O O . ILE A 1 241 ? 12.670 -10.410 50.089 1.00 6.81 219 ILE A O 1
ATOM 1627 N N . THR A 1 242 ? 14.692 -11.300 49.651 1.00 6.40 220 THR A N 1
ATOM 1628 C CA . THR A 1 242 ? 14.385 -12.600 50.256 1.00 6.44 220 THR A CA 1
ATOM 1629 C C . THR A 1 242 ? 14.113 -12.480 51.762 1.00 6.31 220 THR A C 1
ATOM 1630 O O . THR A 1 242 ? 13.139 -13.040 52.280 1.00 6.40 220 THR A O 1
ATOM 1634 N N . HIS A 1 243 ? 14.963 -11.725 52.455 1.00 5.79 221 HIS A N 1
ATOM 1635 C CA . HIS A 1 243 ? 14.801 -11.469 53.883 1.00 5.76 221 HIS A CA 1
ATOM 1636 C C . HIS A 1 243 ? 13.447 -10.803 54.163 1.00 5.61 221 HIS A C 1
ATOM 1637 O O . HIS A 1 243 ? 12.735 -11.171 55.105 1.00 5.56 221 HIS A O 1
ATOM 1644 N N . LEU A 1 244 ? 13.088 -9.850 53.309 1.00 5.69 222 LEU A N 1
ATOM 1645 C CA . LEU A 1 244 ? 11.863 -9.079 53.476 1.00 5.91 222 LEU A CA 1
ATOM 1646 C C . LEU A 1 244 ? 10.584 -9.853 53.162 1.00 5.95 222 LEU A C 1
ATOM 1647 O O . LEU A 1 244 ? 9.504 -9.440 53.581 1.00 6.20 222 LEU A O 1
ATOM 1652 N N . ALA A 1 245 ? 10.690 -10.963 52.434 1.00 5.73 223 ALA A N 1
ATOM 1653 C CA . ALA A 1 245 ? 9.526 -11.843 52.249 1.00 5.81 223 ALA A CA 1
ATOM 1654 C C . ALA A 1 245 ? 8.981 -12.286 53.605 1.00 6.12 223 ALA A C 1
ATOM 1655 O O . ALA A 1 245 ? 7.767 -12.389 53.803 1.00 6.28 223 ALA A O 1
ATOM 1657 N N . PHE A 1 246 ? 9.890 -12.524 54.544 1.00 6.33 224 PHE A N 1
ATOM 1658 C CA . PHE A 1 246 ? 9.512 -12.979 55.878 1.00 6.41 224 PHE A CA 1
ATOM 1659 C C . PHE A 1 246 ? 9.024 -11.845 56.760 1.00 6.88 224 PHE A C 1
ATOM 1660 O O . PHE A 1 246 ? 8.002 -11.979 57.434 1.00 7.53 224 PHE A O 1
ATOM 1668 N N . TYR A 1 247 ? 9.732 -10.718 56.730 1.00 7.16 225 TYR A N 1
ATOM 1669 C CA . TYR A 1 247 ? 9.392 -9.583 57.595 1.00 7.21 225 TYR A CA 1
ATOM 1670 C C . TYR A 1 247 ? 8.280 -8.688 57.071 1.00 7.32 225 TYR A C 1
ATOM 1671 O O . TYR A 1 247 ? 7.584 -8.051 57.858 1.00 8.11 225 TYR A O 1
ATOM 1680 N N . ALA A 1 248 ? 8.109 -8.648 55.752 1.00 7.23 226 ALA A N 1
ATOM 1681 C CA . ALA A 1 248 ? 7.118 -7.765 55.148 1.00 7.41 226 ALA A CA 1
ATOM 1682 C C . ALA A 1 248 ? 6.068 -8.521 54.336 1.00 7.28 226 ALA A C 1
ATOM 1683 O O . ALA A 1 248 ? 5.186 -7.906 53.738 1.00 7.62 226 ALA A O 1
ATOM 1685 N N . GLY A 1 249 ? 6.153 -9.851 54.336 1.00 7.04 227 GLY A N 1
ATOM 1686 C CA . GLY A 1 249 ? 5.168 -10.685 53.652 1.00 6.51 227 GLY A CA 1
ATOM 1687 C C . GLY A 1 249 ? 5.588 -11.034 52.236 1.00 6.08 227 GLY A C 1
ATOM 1688 O O . GLY A 1 249 ? 6.239 -10.237 51.556 1.00 6.08 227 GLY A O 1
ATOM 1689 N N . TRP A 1 250 ? 5.202 -12.229 51.790 1.00 5.79 228 TRP A N 1
ATOM 1690 C CA . TRP A 1 250 ? 5.572 -12.721 50.463 1.00 5.58 228 TRP A CA 1
ATOM 1691 C C . TRP A 1 250 ? 5.170 -11.768 49.325 1.00 5.48 228 TRP A C 1
ATOM 1692 O O . TRP A 1 250 ? 5.988 -11.492 48.445 1.00 5.54 228 TRP A O 1
ATOM 1703 N N . PRO A 1 251 ? 3.914 -11.270 49.326 1.00 5.29 229 PRO A N 1
ATOM 1704 C CA . PRO A 1 251 ? 3.512 -10.418 48.209 1.00 5.37 229 PRO A CA 1
ATOM 1705 C C . PRO A 1 251 ? 4.399 -9.187 48.016 1.00 5.71 229 PRO A C 1
ATOM 1706 O O . PRO A 1 251 ? 4.684 -8.825 46.875 1.00 6.02 229 PRO A O 1
ATOM 1710 N N . ASN A 1 252 ? 4.840 -8.564 49.110 1.00 5.74 230 ASN A N 1
ATOM 1711 C CA . ASN A 1 252 ? 5.748 -7.413 48.998 1.00 6.47 230 ASN A CA 1
ATOM 1712 C C . ASN A 1 252 ? 7.077 -7.791 48.335 1.00 6.86 230 ASN A C 1
ATOM 1713 O O . ASN A 1 252 ? 7.550 -7.088 47.444 1.00 7.02 230 ASN A O 1
ATOM 1718 N N . ALA A 1 253 ? 7.664 -8.912 48.753 1.00 7.18 231 ALA A N 1
ATOM 1719 C CA . ALA A 1 253 ? 8.892 -9.399 48.123 1.00 7.80 231 ALA A CA 1
ATOM 1720 C C . ALA A 1 253 ? 8.656 -9.751 46.654 1.00 8.66 231 ALA A C 1
ATOM 1721 O O . ALA A 1 253 ? 9.454 -9.388 45.780 1.00 8.29 231 ALA A O 1
ATOM 1731 N N . SER A 1 255 ? 6.419 -8.559 44.606 1.00 10.30 233 SER A N 1
ATOM 1732 C CA . SER A 1 255 ? 6.176 -7.345 43.828 1.00 10.61 233 SER A CA 1
ATOM 1733 C C . SER A 1 255 ? 7.472 -6.627 43.448 1.00 10.18 233 SER A C 1
ATOM 1734 O O . SER A 1 255 ? 7.530 -5.956 42.414 1.00 10.33 233 SER A O 1
ATOM 1737 N N . ALA A 1 256 ? 8.507 -6.797 44.268 1.00 10.10 234 ALA A N 1
ATOM 1738 C CA . ALA A 1 256 ? 9.815 -6.187 44.024 1.00 9.93 234 ALA A CA 1
ATOM 1739 C C . ALA A 1 256 ? 10.605 -6.879 42.909 1.00 10.00 234 ALA A C 1
ATOM 1740 O O . ALA A 1 256 ? 11.445 -6.256 42.260 1.00 9.98 234 ALA A O 1
ATOM 1742 N N . LEU A 1 257 ? 10.321 -8.162 42.687 1.00 9.98 235 LEU A N 1
ATOM 1743 C CA . LEU A 1 257 ? 11.085 -8.988 41.739 1.00 10.18 235 LEU A CA 1
ATOM 1744 C C . LEU A 1 257 ? 11.140 -8.477 40.294 1.00 10.16 235 LEU A C 1
ATOM 1745 O O . LEU A 1 257 ? 12.228 -8.434 39.715 1.00 10.13 235 LEU A O 1
ATOM 1750 N N . PRO A 1 258 ? 9.983 -8.114 39.695 1.00 10.40 236 PRO A N 1
ATOM 1751 C CA . PRO A 1 258 ? 10.082 -7.611 38.322 1.00 10.36 236 PRO A CA 1
ATOM 1752 C C . PRO A 1 258 ? 10.846 -6.290 38.228 1.00 10.25 236 PRO A C 1
ATOM 1753 O O . PRO A 1 258 ? 11.513 -6.042 37.225 1.00 10.06 236 PRO A O 1
ATOM 1757 N N . VAL A 1 259 ? 10.754 -5.464 39.270 1.00 10.06 237 VAL A N 1
ATOM 1758 C CA . VAL A 1 259 ? 11.488 -4.198 39.319 1.00 10.05 237 VAL A CA 1
ATOM 1759 C C . VAL A 1 259 ? 12.990 -4.474 39.378 1.00 9.61 237 VAL A C 1
ATOM 1760 O O . VAL A 1 259 ? 13.764 -3.911 38.601 1.00 9.71 237 VAL A O 1
ATOM 1764 N N . ALA A 1 260 ? 13.393 -5.351 40.296 1.00 9.01 238 ALA A N 1
ATOM 1765 C CA . ALA A 1 260 ? 14.790 -5.766 40.419 1.00 9.17 238 ALA A CA 1
ATOM 1766 C C . ALA A 1 260 ? 15.322 -6.399 39.131 1.00 9.11 238 ALA A C 1
ATOM 1767 O O . ALA A 1 260 ? 16.428 -6.073 38.686 1.00 9.58 238 ALA A O 1
ATOM 1769 N N . LYS A 1 261 ? 14.525 -7.284 38.527 1.00 8.78 239 LYS A N 1
ATOM 1770 C CA . LYS A 1 261 ? 14.900 -7.931 37.263 1.00 9.26 239 LYS A CA 1
ATOM 1771 C C . LYS A 1 261 ? 15.189 -6.899 36.177 1.00 9.24 239 LYS A C 1
ATOM 1772 O O . LYS A 1 261 ? 16.194 -6.997 35.471 1.00 8.83 239 LYS A O 1
ATOM 1778 N N . ALA A 1 262 ? 14.299 -5.913 36.054 1.00 9.08 240 ALA A N 1
ATOM 1779 C CA . ALA A 1 262 ? 14.426 -4.873 35.042 1.00 9.39 240 ALA A CA 1
ATOM 1780 C C . ALA A 1 262 ? 15.687 -4.039 35.266 1.00 9.28 240 ALA A C 1
ATOM 1781 O O . ALA A 1 262 ? 16.398 -3.707 34.312 1.00 9.53 240 ALA A O 1
ATOM 1783 N N . VAL A 1 263 ? 15.967 -3.720 36.528 1.00 9.08 241 VAL A N 1
ATOM 1784 C CA . VAL A 1 263 ? 17.173 -2.976 36.893 1.00 9.16 241 VAL A CA 1
ATOM 1785 C C . VAL A 1 263 ? 18.427 -3.770 36.527 1.00 9.22 241 VAL A C 1
ATOM 1786 O O . VAL A 1 263 ? 19.324 -3.242 35.876 1.00 9.30 241 VAL A O 1
ATOM 1790 N N . PHE A 1 264 ? 18.480 -5.038 36.929 1.00 9.58 242 PHE A N 1
ATOM 1791 C CA . PHE A 1 264 ? 19.657 -5.867 36.642 1.00 10.13 242 PHE A CA 1
ATOM 1792 C C . PHE A 1 264 ? 19.906 -5.970 35.136 1.00 10.88 242 PHE A C 1
ATOM 1793 O O . PHE A 1 264 ? 21.052 -5.881 34.671 1.00 10.84 242 PHE A O 1
ATOM 1801 N N . GLU A 1 265 ? 18.828 -6.145 34.376 1.00 11.51 243 GLU A N 1
ATOM 1802 C CA . GLU A 1 265 ? 18.934 -6.293 32.927 1.00 13.06 243 GLU A CA 1
ATOM 1803 C C . GLU A 1 265 ? 19.366 -4.994 32.258 1.00 13.36 243 GLU A C 1
ATOM 1804 O O . GLU A 1 265 ? 20.170 -5.010 31.323 1.00 13.23 243 GLU A O 1
ATOM 1810 N N . LYS A 1 266 ? 18.843 -3.874 32.751 1.00 13.94 244 LYS A N 1
ATOM 1811 C CA . LYS A 1 266 ? 19.179 -2.562 32.199 1.00 14.83 244 LYS A CA 1
ATOM 1812 C C . LYS A 1 266 ? 20.657 -2.218 32.401 1.00 14.92 244 LYS A C 1
ATOM 1813 O O . LYS A 1 266 ? 21.269 -1.615 31.514 1.00 14.90 244 LYS A O 1
ATOM 1819 N N . ARG A 1 267 ? 21.226 -2.608 33.548 1.00 15.01 245 ARG A N 1
ATOM 1820 C CA . ARG A 1 267 ? 22.645 -2.343 33.832 1.00 15.72 245 ARG A CA 1
ATOM 1821 C C . ARG A 1 267 ? 23.571 -3.143 32.918 1.00 16.02 245 ARG A C 1
ATOM 1822 O O . ARG A 1 267 ? 24.744 -2.807 32.780 1.00 16.25 245 ARG A O 1
ATOM 1830 N N . ARG A 1 268 ? 23.032 -4.191 32.299 1.00 16.45 246 ARG A N 1
ATOM 1831 C CA . ARG A 1 268 ? 23.797 -5.053 31.396 1.00 17.12 246 ARG A CA 1
ATOM 1832 C C . ARG A 1 268 ? 23.812 -4.535 29.956 1.00 17.93 246 ARG A C 1
ATOM 1833 O O . ARG A 1 268 ? 24.609 -4.993 29.132 1.00 18.19 246 ARG A O 1
ATOM 1841 N N . GLY A 1 269 ? 22.934 -3.577 29.665 1.00 18.60 247 GLY A N 1
ATOM 1842 C CA . GLY A 1 269 ? 22.901 -2.918 28.363 1.00 19.68 247 GLY A CA 1
ATOM 1843 C C . GLY A 1 269 ? 24.016 -1.896 28.244 1.00 20.37 247 GLY A C 1
ATOM 1844 O O . GLY A 1 269 ? 24.225 -1.311 27.179 1.00 21.63 247 GLY A O 1
#

Organism: Rhizobium meliloti (strain 1021) (NCBI:txid266834)

Solvent-accessible surface area: 12489 Å² total

InterPro domains:
  IPR003779 Alkyl hydroperoxide reductase AhpD/CMD-like [PF02627] (29-110)
  IPR003779 Alkyl hydroperoxide reductase AhpD/CMD-like [PF02627] (156-240)
  IPR029032 AhpD-like [G3DSA:1.20.1290.10] (10-247)
  IPR029032 AhpD-like [SSF69118] (22-245)
  IPR052512 4-carboxymuconolactone decarboxylase/NDH-1 regulator [PTHR33570] (151-245)

Foldseek 3Di:
DDPPQVQFPAHLVRCCVPPVVVSVCCVCPLVVPLQPPPLAHNLLLLLLLLLLCLLVVVLQRCLVSVLSNVVSPQFQQNSQLLLVLCCVQRHVVSVNNCVSNVNSCVVVVNDPVRYFDPDDDFADAPVVVLVVVLVVCCVVCCVVCVPVSVCCSVVPRVHSCRRVSDQNLSSLSSNLSSCLLVLVLVCNLVSVLSNVVSPQDLSNVLSSLVSSCVSRNVVSVPNVVSSVVNVVVVVD

Nearest PDB structures (foldseek):
  4g9q-assembly1_A  TM=1.004E+00  e=1.652E-31  Sinorhizobium meliloti 1021
  2af7-assembly1_F  TM=8.884E-01  e=2.124E-02  Methanothermobacter thermautotrophicus
  2af7-assembly1_A  TM=8.824E-01  e=8.110E-02  Methanothermobacter thermautotrophicus
  1p8c-assembly1_A  TM=7.371E-01  e=9.220E+00  Thermotoga maritima

CATH classification: 1.20.1290.10

Secondary structure (DSSP, 8-state):
--S-GGGSSS-HHHHHTT-HHHHHHIIIIIITTGGG-TTS-HHHHHHHHHHHHHHTT-GGGHHHHHHHHHHTT--HHHHHHHHHHHHHHT-TTT---HHHHHHHHHHTT--GGGSPPSS-PPPPP-HHHHHHHHHHHHHHHTTT-HHHHHHIIIIIITTGGG-TTS-HHHHHHHHHHHHHHTT-GGGHHHHHHHHHHTT--HHHHHHHHHHHHHHH-TTT--HHHHHHHHHHHHT-

B-factor: mean 12.68, std 6.56, range [4.4, 37.67]

Sequence (236 aa):
QQPNVEGRRFSPDQVRSVAPALEQYTQQRLYGDVWQRPGLNRRDRSLVTIAALIARGEAPALTYYADQALENGVKPSEISETITHLAYYSGWGKAATVGPVSEAFAKRGIGQDQLAAVESTPLPLDEEAEAQRATTVGNQFGSVAPGLVQYTTDYLFRDLWLRPDLAPRDRSLVTIAALISVGQVEQITFHLNKALDNGLSEEQAAEVITHLAFYAGWPNASALPVAKAVFEKRRG